Protein AF-A0AAP0C7Z0-F1 (afdb_monomer)

Organism: NCBI:txid3103831

Nearest PDB structures (foldseek):
  3ja6-assembly1_I  TM=2.469E-01  e=8.446E+00  Escherichia coli
  3zx6-assembly1_B  TM=1.243E-01  e=8.446E+00  Archaeoglobus fulgidus DSM 4304

Radius of gyration: 34.69 Å; Cα contacts (8 Å, |Δi|>4): 83; chains: 1; bounding box: 112×49×88 Å

Sequence (275 aa):
MLQEEHDTVIDKLRSVEEKREEAEARARELEKQVASLGEGVSLEAKLLSRKEAAIRQREAALKAAQQTKDGRDVEVSNLRAELEVNTWYLPAHWNAKVKDETLGAMEQLKEAESEAKALRTMTQRMVLTHEEMEEVVLKRCWLSRYWGLAVQYGICADIAGSKHEHWSSFAPLPFEVVISAGQKAKEESWHGGKFTNSHLMADCYISYIRAGGDDDSDRRKLVRDINDLTGEGNIESMLSVEMGLREMASLKVEDAVVLSMAQQRRPNLVRQSVP

InterPro domains:
  IPR040321 Coiled-coil domain-containing protein SCD2-like [PTHR31762] (1-272)
  IPR060443 SCD2, coiled-coil domain [PF27823] (1-80)

Secondary structure (DSSP, 8-state):
-HHHHHHHHHHHHHHHHHHHHHHHHHHHHHHHHHHHHHHHHHHHHHHHHHHHHHHHHHHHHHHHHHHHHHHHHHHHHHHHHHHHHHHTTS-HHHHHHHHHHHHHHHHHHHHHHHHHHHHHHHHHTTBPPHHHHHHHHHHHHHHHHHHHHHHHHTTTTTTHHHHHHHHHHHSPPHHHHHHHHHHHHHHHHHHS-----S--SHHHHHHHHH--S--SSHHHHHHHHHHHHT---BHHHHHHHHHHHHHHHHTTHHHHHHHHHHHHHHHHHHTT---

Structure (mmCIF, N/CA/C/O backbone):
data_AF-A0AAP0C7Z0-F1
#
_entry.id   AF-A0AAP0C7Z0-F1
#
loop_
_atom_site.group_PDB
_atom_site.id
_atom_site.type_symbol
_atom_site.label_atom_id
_atom_site.label_alt_id
_atom_site.label_comp_id
_atom_site.label_asym_id
_atom_site.label_entity_id
_atom_site.label_seq_id
_atom_site.pdbx_PDB_ins_code
_atom_site.Cartn_x
_atom_site.Cartn_y
_atom_site.Cartn_z
_atom_site.occupancy
_atom_site.B_iso_or_equiv
_atom_site.auth_seq_id
_atom_site.auth_comp_id
_atom_site.auth_asym_id
_atom_site.auth_atom_id
_atom_site.pdbx_PDB_model_num
ATOM 1 N N . MET A 1 1 ? -64.399 21.716 26.690 1.00 60.84 1 MET A N 1
ATOM 2 C CA . MET A 1 1 ? -64.319 21.035 25.380 1.00 60.84 1 MET A CA 1
ATOM 3 C C . MET A 1 1 ? -63.745 21.924 24.286 1.00 60.84 1 MET A C 1
ATOM 5 O O . MET A 1 1 ? -62.570 21.769 24.024 1.00 60.84 1 MET A O 1
ATOM 9 N N . LEU A 1 2 ? -64.471 22.884 23.689 1.00 72.75 2 LEU A N 1
ATOM 10 C CA . LEU A 1 2 ? -63.932 23.656 22.542 1.00 72.75 2 LEU A CA 1
ATOM 11 C C . LEU A 1 2 ? -62.656 24.463 22.854 1.00 72.75 2 LEU A C 1
ATOM 13 O O . LEU A 1 2 ? -61.752 24.512 22.028 1.00 72.75 2 LEU A O 1
ATOM 17 N N . GLN A 1 3 ? -62.560 25.055 24.048 1.00 73.75 3 GLN A N 1
ATOM 18 C CA . GLN A 1 3 ? -61.363 25.792 24.476 1.00 73.75 3 GLN A CA 1
ATOM 19 C C . GLN A 1 3 ? -60.155 24.858 24.669 1.00 73.75 3 GLN A C 1
ATOM 21 O O . GLN A 1 3 ? -59.062 25.154 24.212 1.00 73.75 3 GLN A O 1
ATOM 26 N N . GLU A 1 4 ? -60.374 23.692 25.281 1.00 75.38 4 GLU A N 1
ATOM 27 C CA . GLU A 1 4 ? -59.325 22.690 25.521 1.00 75.38 4 GLU A CA 1
ATOM 28 C C . GLU A 1 4 ? -58.834 22.061 24.210 1.00 75.38 4 GLU A C 1
ATOM 30 O O . GLU A 1 4 ? -57.643 21.802 24.051 1.00 75.38 4 GLU A O 1
ATOM 35 N N . GLU A 1 5 ? -59.731 21.839 23.245 1.00 79.31 5 GLU A N 1
ATOM 36 C CA . GLU A 1 5 ? -59.359 21.381 21.903 1.00 79.31 5 GLU A CA 1
ATOM 37 C C . GLU A 1 5 ? -58.576 22.451 21.137 1.00 79.31 5 GLU A C 1
ATOM 39 O O . GLU A 1 5 ? -57.584 22.127 20.485 1.00 79.31 5 GLU A O 1
ATOM 44 N N . HIS A 1 6 ? -58.970 23.722 21.253 1.00 76.62 6 HIS A N 1
ATOM 45 C CA . HIS A 1 6 ? -58.245 24.849 20.669 1.00 76.62 6 HIS A CA 1
ATOM 46 C C . HIS A 1 6 ? -56.824 24.971 21.245 1.00 76.62 6 HIS A C 1
ATOM 48 O O . HIS A 1 6 ? -55.861 25.064 20.483 1.00 76.62 6 HIS A O 1
ATOM 54 N N . ASP A 1 7 ? -56.675 24.869 22.567 1.00 83.06 7 ASP A N 1
ATOM 55 C CA . ASP A 1 7 ? -55.368 24.892 23.234 1.00 83.06 7 ASP A CA 1
ATOM 56 C C . ASP A 1 7 ? -54.512 23.674 22.830 1.00 83.06 7 ASP A C 1
ATOM 58 O O . ASP A 1 7 ? -53.339 23.811 22.482 1.00 83.06 7 ASP A O 1
ATOM 62 N N . THR A 1 8 ? -55.125 22.489 22.723 1.00 86.62 8 THR A N 1
ATOM 63 C CA . THR A 1 8 ? -54.454 21.263 22.251 1.00 86.62 8 THR A CA 1
ATOM 64 C C . THR A 1 8 ? -53.954 21.386 20.806 1.00 86.62 8 THR A C 1
ATOM 66 O O . THR A 1 8 ? -52.899 20.849 20.455 1.00 86.62 8 THR A O 1
ATOM 69 N N . VAL A 1 9 ? -54.709 22.056 19.932 1.00 86.50 9 VAL A N 1
ATOM 70 C CA . VAL A 1 9 ? -54.312 22.291 18.535 1.00 86.50 9 VAL A CA 1
ATOM 71 C C . VAL A 1 9 ? -53.145 23.276 18.458 1.00 86.50 9 VAL A C 1
ATOM 73 O O . VAL A 1 9 ? -52.218 23.039 17.683 1.00 86.50 9 VAL A O 1
ATOM 76 N N . ILE A 1 10 ? -53.139 24.324 19.286 1.00 86.50 10 ILE A N 1
ATOM 77 C CA . ILE A 1 10 ? -52.028 25.284 19.365 1.00 86.50 10 ILE A CA 1
ATOM 78 C C . ILE A 1 10 ? -50.732 24.596 19.807 1.00 86.50 10 ILE A C 1
ATOM 80 O O . ILE A 1 10 ? -49.685 24.809 19.192 1.00 86.50 10 ILE A O 1
ATOM 84 N N . ASP A 1 11 ? -50.790 23.731 20.819 1.00 86.69 11 ASP A N 1
ATOM 85 C CA . ASP A 1 11 ? -49.605 23.014 21.301 1.00 86.69 11 ASP A CA 1
ATOM 86 C C . ASP A 1 11 ? -49.065 22.019 20.261 1.00 86.69 11 ASP A C 1
ATOM 88 O O . ASP A 1 11 ? -47.852 21.915 20.052 1.00 86.69 11 ASP A O 1
ATOM 92 N N . LYS A 1 12 ? -49.955 21.329 19.533 1.00 89.75 12 LYS A N 1
ATOM 93 C CA . LYS A 1 12 ? -49.564 20.455 18.414 1.00 89.75 12 LYS A CA 1
ATOM 94 C C . LYS A 1 12 ? -48.924 21.236 17.270 1.00 89.75 12 LYS A C 1
ATOM 96 O O . LYS A 1 12 ? -47.925 20.771 16.727 1.00 89.75 12 LYS A O 1
ATOM 101 N N . LEU A 1 13 ? -49.466 22.403 16.920 1.00 84.00 13 LEU A N 1
ATOM 102 C CA . LEU A 1 13 ? -48.883 23.279 15.901 1.00 84.00 13 LEU A CA 1
ATOM 103 C C . LEU A 1 13 ? -47.478 23.723 16.302 1.00 84.00 13 LEU A C 1
ATOM 105 O O . LEU A 1 13 ? -46.562 23.602 15.497 1.00 84.00 13 LEU A O 1
ATOM 109 N N . ARG A 1 14 ? -47.281 24.125 17.563 1.00 89.31 14 ARG A N 1
ATOM 110 C CA . ARG A 1 14 ? -45.961 24.512 18.076 1.00 89.31 14 ARG A CA 1
ATOM 111 C C . ARG A 1 14 ? -44.952 23.365 18.001 1.00 89.31 14 ARG A C 1
ATOM 113 O O . ARG A 1 14 ? -43.841 23.568 17.529 1.00 89.31 14 ARG A O 1
ATOM 120 N N . SER A 1 15 ? -45.353 22.152 18.391 1.00 83.88 15 SER A N 1
ATOM 121 C CA . SER A 1 15 ? -44.486 20.967 18.299 1.00 83.88 15 SER A CA 1
ATOM 122 C C . SER A 1 15 ? -44.135 20.594 16.853 1.00 83.88 15 SER A C 1
ATOM 124 O O . SER A 1 15 ? -43.050 20.078 16.589 1.00 83.88 15 SER A O 1
ATOM 126 N N . VAL A 1 16 ? -45.047 20.817 15.903 1.00 89.94 16 VAL A N 1
ATOM 127 C CA . VAL A 1 16 ? -44.786 20.575 14.476 1.00 89.94 16 VAL A CA 1
ATOM 128 C C . VAL A 1 16 ? -43.885 21.661 13.884 1.00 89.94 16 VAL A C 1
ATOM 130 O O . VAL A 1 16 ? -43.005 21.326 13.095 1.00 89.94 16 VAL A O 1
ATOM 133 N N . GLU A 1 17 ? -44.055 22.924 14.282 1.00 84.31 17 GLU A N 1
ATOM 134 C CA . GLU A 1 17 ? -43.181 24.038 13.887 1.00 84.31 17 GLU A CA 1
ATOM 135 C C . GLU A 1 17 ? -41.741 23.803 14.375 1.00 84.31 17 GLU A C 1
ATOM 137 O O . GLU A 1 17 ? -40.809 23.874 13.582 1.00 84.31 17 GLU A O 1
ATOM 142 N N . GLU A 1 18 ? -41.561 23.393 15.634 1.00 90.00 18 GLU A N 1
ATOM 143 C CA . GLU A 1 18 ? -40.245 23.068 16.206 1.00 90.00 18 GLU A CA 1
ATOM 144 C C . GLU A 1 18 ? -39.566 21.912 15.451 1.00 90.00 18 GLU A C 1
ATOM 146 O O . GLU A 1 18 ? -38.413 22.014 15.034 1.00 90.00 18 GLU A O 1
ATOM 151 N N . LYS A 1 19 ? -40.307 20.836 15.149 1.00 88.38 19 LYS A N 1
ATOM 152 C CA . LYS A 1 19 ? -39.791 19.719 14.334 1.00 88.38 19 LYS A CA 1
ATOM 153 C C . LYS A 1 19 ? -39.444 20.134 12.905 1.00 88.38 19 LYS A C 1
ATOM 155 O O . LYS A 1 19 ? -38.526 19.567 12.310 1.00 88.38 19 LYS A O 1
ATOM 160 N N . ARG A 1 20 ? -40.184 21.086 12.330 1.00 88.69 20 ARG A N 1
ATOM 161 C CA . ARG A 1 20 ? -39.900 21.644 11.004 1.00 88.69 20 ARG A CA 1
ATOM 162 C C . ARG A 1 20 ? -38.619 22.473 11.035 1.00 88.69 20 ARG A C 1
ATOM 164 O O . ARG A 1 20 ? -37.789 22.287 10.150 1.00 88.69 20 ARG A O 1
ATOM 17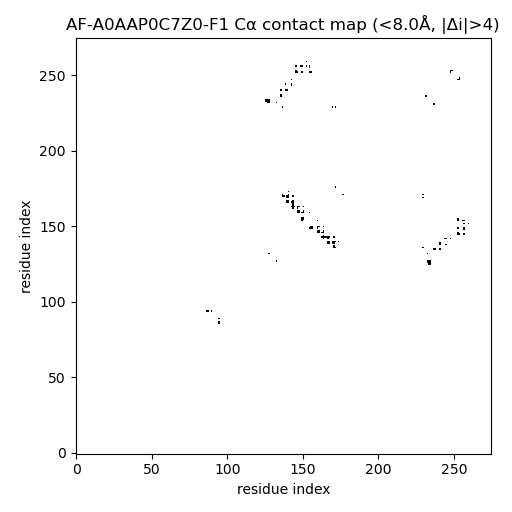1 N N . GLU A 1 21 ? -38.439 23.327 12.038 1.00 90.94 21 GLU A N 1
ATOM 172 C CA . GLU A 1 21 ? -37.210 24.108 12.217 1.00 90.94 21 GLU A CA 1
ATOM 173 C C . GLU A 1 21 ? -35.992 23.200 12.430 1.00 90.94 21 GLU A C 1
ATOM 175 O O . GLU A 1 21 ? -34.954 23.404 11.799 1.00 90.94 21 GLU A O 1
ATOM 180 N N . GLU A 1 22 ? -36.121 22.136 13.229 1.00 90.19 22 GLU A N 1
ATOM 181 C CA . GLU A 1 22 ? -35.063 21.133 13.400 1.00 90.19 22 GLU A CA 1
ATOM 182 C C . GLU A 1 22 ? -34.720 20.413 12.088 1.00 90.19 22 GLU A C 1
ATOM 184 O O . GLU A 1 22 ? -33.544 20.201 11.776 1.00 90.19 22 GLU A O 1
ATOM 189 N N . ALA A 1 23 ? -35.731 20.026 11.304 1.00 83.94 23 ALA A N 1
ATOM 190 C CA . ALA A 1 23 ? -35.528 19.387 10.007 1.00 83.94 23 ALA A CA 1
ATOM 191 C C . ALA A 1 23 ? -34.875 20.343 8.996 1.00 83.94 23 ALA A C 1
ATOM 193 O O . ALA A 1 23 ? -33.982 19.933 8.253 1.00 83.94 23 ALA A O 1
ATOM 194 N N . GLU A 1 24 ? -35.265 21.618 8.999 1.00 89.38 24 GLU A N 1
ATOM 195 C CA . GLU A 1 24 ? -34.676 22.648 8.145 1.00 89.38 24 GLU A CA 1
ATOM 196 C C . GLU A 1 24 ? -33.222 22.943 8.544 1.00 89.38 24 GLU A C 1
ATOM 198 O O . GLU A 1 24 ? -32.353 23.043 7.677 1.00 89.38 24 GLU A O 1
ATOM 203 N N . ALA A 1 25 ? -32.912 22.989 9.842 1.00 91.50 25 ALA A N 1
ATOM 204 C CA . ALA A 1 25 ? -31.541 23.132 10.328 1.00 91.50 25 ALA A CA 1
ATOM 205 C C . ALA A 1 25 ? -30.655 21.949 9.900 1.00 91.50 25 ALA A C 1
ATOM 207 O O . ALA A 1 25 ? -29.527 22.151 9.445 1.00 91.50 25 ALA A O 1
ATOM 208 N N . ARG A 1 26 ? -31.178 20.716 9.973 1.00 89.62 26 ARG A N 1
ATOM 209 C CA . ARG A 1 26 ? -30.480 19.516 9.481 1.00 89.62 26 ARG A CA 1
ATOM 210 C C . ARG A 1 26 ? -30.271 19.546 7.967 1.00 89.62 26 ARG A C 1
ATOM 212 O 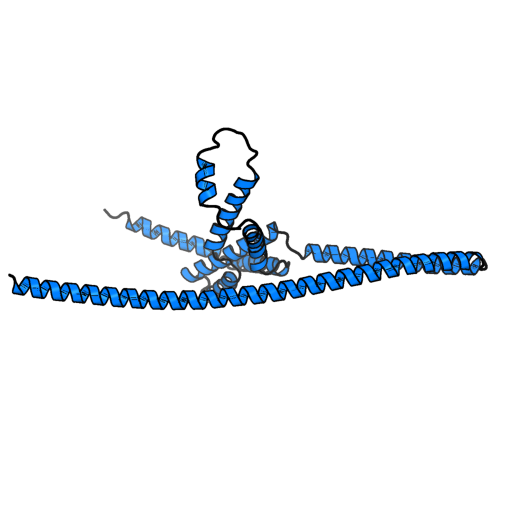O . ARG A 1 26 ? -29.196 19.173 7.507 1.00 89.62 26 ARG A O 1
ATOM 219 N N . ALA A 1 27 ? -31.259 20.010 7.201 1.00 86.19 27 ALA A N 1
ATOM 220 C CA . ALA A 1 27 ? -31.137 20.155 5.751 1.00 86.19 27 ALA A CA 1
ATOM 221 C C . ALA A 1 27 ? -30.044 21.168 5.377 1.00 86.19 27 ALA A C 1
ATOM 223 O O . ALA A 1 27 ? -29.177 20.855 4.564 1.00 86.19 27 ALA A O 1
ATOM 224 N N . ARG A 1 28 ? -30.013 22.330 6.044 1.00 89.94 28 ARG A N 1
ATOM 225 C CA . ARG A 1 28 ? -28.968 23.346 5.831 1.00 89.94 28 ARG A CA 1
ATOM 226 C C . ARG A 1 28 ? -27.568 22.837 6.170 1.00 89.94 28 ARG A C 1
ATOM 228 O O . ARG A 1 28 ? -26.601 23.247 5.536 1.00 89.94 28 ARG A O 1
ATOM 235 N N . GLU A 1 29 ? -27.431 21.964 7.165 1.00 91.38 29 GLU A N 1
ATOM 236 C CA . GLU A 1 29 ? -26.134 21.372 7.501 1.00 91.38 29 GLU A CA 1
ATOM 237 C C . GLU A 1 29 ? -25.679 20.344 6.453 1.00 91.38 29 GLU A C 1
ATOM 239 O O . GLU A 1 29 ? -24.520 20.355 6.041 1.00 91.38 29 GLU A O 1
ATOM 244 N N . LEU A 1 30 ? -26.596 19.512 5.947 1.00 85.50 30 LEU A N 1
ATOM 245 C CA . LEU A 1 30 ? -26.300 18.586 4.850 1.00 85.50 30 LEU A CA 1
ATOM 246 C C . LEU A 1 30 ? -25.925 19.323 3.558 1.00 85.50 30 LEU A C 1
ATOM 248 O O . LEU A 1 30 ? -24.992 18.907 2.879 1.00 85.50 30 LEU A O 1
ATOM 252 N N . GLU A 1 31 ? -26.580 20.441 3.239 1.00 86.94 31 GLU A N 1
ATOM 253 C CA . GLU A 1 31 ? -26.214 21.276 2.085 1.00 86.94 31 GLU A CA 1
ATOM 254 C C . GLU A 1 31 ? -24.774 21.798 2.179 1.00 86.94 31 GLU A C 1
ATOM 256 O O . GLU A 1 31 ? -24.043 21.769 1.188 1.00 86.94 31 GLU A O 1
ATOM 261 N N . LYS A 1 32 ? -24.322 22.209 3.373 1.00 93.19 32 LYS A N 1
ATOM 262 C CA . LYS A 1 32 ? -22.924 22.620 3.587 1.00 93.19 32 LYS A CA 1
ATOM 263 C C . LYS A 1 32 ? -21.946 21.463 3.392 1.00 93.19 32 LYS A C 1
ATOM 265 O O . LYS A 1 32 ? -20.887 21.668 2.805 1.00 93.19 32 LYS A O 1
ATOM 270 N N . GLN A 1 33 ? -22.292 20.262 3.859 1.00 91.00 33 GLN A N 1
ATOM 271 C CA . GLN A 1 33 ? -21.462 19.067 3.663 1.00 91.00 33 GLN A CA 1
ATOM 272 C C . GLN A 1 33 ? -21.401 18.653 2.187 1.00 91.00 33 GLN A C 1
ATOM 274 O O . GLN A 1 33 ? -20.339 18.297 1.688 1.00 91.00 33 GLN A O 1
ATOM 279 N N . VAL A 1 34 ? -22.511 18.751 1.452 1.00 85.38 34 VAL A N 1
ATOM 280 C CA . VAL A 1 34 ? -22.532 18.485 0.005 1.00 85.38 34 VAL A CA 1
ATOM 281 C C . VAL A 1 34 ? -21.691 19.516 -0.752 1.00 85.38 34 VAL A C 1
ATOM 283 O O . VAL A 1 34 ? -20.937 19.144 -1.651 1.00 85.38 34 VAL A O 1
ATOM 286 N N . ALA A 1 35 ? -21.760 20.795 -0.369 1.00 87.06 35 ALA A N 1
ATOM 287 C CA . ALA A 1 35 ? -20.931 21.842 -0.960 1.00 87.06 35 ALA A CA 1
ATOM 288 C C . ALA A 1 35 ? -19.428 21.605 -0.716 1.00 87.06 35 ALA A C 1
ATOM 290 O O . ALA A 1 35 ? -18.641 21.691 -1.659 1.00 87.06 35 ALA A O 1
ATOM 291 N N . SER A 1 36 ? -19.027 21.241 0.510 1.00 84.38 36 SER A N 1
ATOM 292 C CA . SER A 1 36 ? -17.617 20.968 0.829 1.00 84.38 36 SER A CA 1
ATOM 293 C C . SER A 1 36 ? -17.080 19.716 0.124 1.00 84.38 36 SER A C 1
ATOM 295 O O . SER A 1 36 ? -15.949 19.721 -0.366 1.00 84.38 36 SER A O 1
ATOM 297 N N . LEU A 1 37 ? -17.897 18.666 -0.010 1.00 79.38 37 LEU A N 1
ATOM 298 C CA . LEU A 1 37 ? -17.548 17.477 -0.794 1.00 79.38 37 LEU A CA 1
ATOM 299 C C . LEU A 1 37 ? -17.399 17.804 -2.290 1.00 79.38 37 LEU A C 1
ATOM 301 O O . LEU A 1 37 ? -16.464 17.326 -2.932 1.00 79.38 37 LEU A O 1
ATOM 305 N N . GLY A 1 38 ? -18.264 18.663 -2.841 1.00 80.19 38 GLY A N 1
ATOM 306 C CA . GLY A 1 38 ? -18.180 19.113 -4.234 1.00 80.19 38 GLY A CA 1
ATOM 307 C C . GLY A 1 38 ? -16.888 19.876 -4.557 1.00 80.19 38 GLY A C 1
ATOM 308 O O . GLY A 1 38 ? -16.314 19.701 -5.637 1.00 80.19 38 GLY A O 1
ATOM 309 N N . GLU A 1 39 ? -16.379 20.676 -3.616 1.00 81.62 39 GLU A N 1
ATOM 310 C CA . GLU A 1 39 ? -15.072 21.332 -3.751 1.00 81.62 39 GLU A CA 1
ATOM 311 C C . GLU A 1 39 ? -13.914 20.322 -3.764 1.00 81.62 39 GLU A C 1
ATOM 313 O O . GLU A 1 39 ? -13.009 20.446 -4.595 1.00 81.62 39 GLU A O 1
ATOM 318 N N . GLY A 1 40 ? -13.968 19.290 -2.913 1.00 77.56 40 GLY A N 1
ATOM 319 C CA . GLY A 1 40 ? -12.979 18.205 -2.883 1.00 77.56 40 GLY A CA 1
ATOM 320 C C . GLY A 1 40 ? -12.875 17.460 -4.217 1.00 77.56 40 GLY A C 1
ATOM 321 O O . GLY A 1 40 ? -11.783 17.337 -4.775 1.00 77.56 40 GLY A O 1
ATOM 322 N N . VAL A 1 41 ? -14.020 17.072 -4.791 1.00 74.06 41 VAL A N 1
ATOM 323 C CA . VAL A 1 41 ? -14.093 16.391 -6.100 1.00 74.06 41 VAL A CA 1
ATOM 324 C C . VAL A 1 41 ? -13.547 17.279 -7.232 1.00 74.06 41 VAL A C 1
ATOM 326 O O . VAL A 1 41 ? -12.837 16.814 -8.126 1.00 74.06 41 VAL A O 1
ATOM 329 N N . SER A 1 42 ? -13.811 18.590 -7.187 1.00 84.12 42 SER A N 1
ATOM 330 C CA . SER A 1 42 ? -13.297 19.557 -8.172 1.00 84.12 42 SER A CA 1
ATOM 331 C C . SER A 1 42 ? -11.774 19.737 -8.103 1.00 84.12 42 SER A C 1
ATOM 333 O O . SER A 1 42 ? -11.103 19.880 -9.134 1.00 84.12 42 SER A O 1
ATOM 335 N N . LEU A 1 43 ? -11.196 19.721 -6.898 1.00 80.88 43 LEU A N 1
ATOM 336 C CA . LEU A 1 43 ? -9.745 19.779 -6.712 1.00 80.88 43 LEU A CA 1
ATOM 337 C C . LEU A 1 43 ? -9.059 18.508 -7.225 1.00 80.88 43 LEU A C 1
ATOM 339 O O . LEU A 1 43 ? -8.029 18.603 -7.899 1.00 80.88 43 LEU A O 1
ATOM 343 N N . GLU A 1 44 ? -9.651 17.341 -6.980 1.00 84.12 44 GLU A N 1
ATOM 344 C CA . GLU A 1 44 ? -9.138 16.056 -7.456 1.00 84.12 44 GLU A CA 1
ATOM 345 C C . GLU A 1 44 ? -9.126 15.970 -8.990 1.00 84.12 44 GLU A C 1
ATOM 347 O O . GLU A 1 44 ? -8.098 15.633 -9.586 1.00 84.12 44 GLU A O 1
ATOM 352 N N . ALA A 1 45 ? -10.198 16.417 -9.655 1.00 85.69 45 ALA A N 1
ATOM 353 C CA . ALA A 1 45 ? -10.260 16.493 -11.117 1.00 85.69 45 ALA A CA 1
ATOM 354 C C . ALA A 1 45 ? -9.158 17.394 -11.716 1.00 85.69 45 ALA A C 1
ATOM 356 O O . ALA A 1 45 ? -8.536 17.056 -12.729 1.00 85.69 45 ALA A O 1
ATOM 357 N N . LYS A 1 46 ? -8.851 18.530 -11.072 1.00 87.94 46 LYS A N 1
ATOM 358 C CA . LYS A 1 46 ? -7.759 19.425 -11.500 1.00 87.94 46 LYS A CA 1
ATOM 359 C C . LYS A 1 46 ? -6.382 18.794 -11.308 1.00 87.94 46 LYS A C 1
ATOM 361 O O . LYS A 1 46 ? -5.506 18.980 -12.156 1.00 87.94 46 LYS A O 1
ATOM 366 N N . LEU A 1 47 ? -6.170 18.065 -10.212 1.00 89.69 47 LEU A N 1
ATOM 367 C CA . LEU A 1 47 ? -4.920 17.342 -9.969 1.00 89.69 47 LEU A CA 1
ATOM 368 C C . LEU A 1 47 ? -4.718 16.223 -10.994 1.00 89.69 47 LEU A C 1
ATOM 370 O O . LEU A 1 47 ? -3.623 16.108 -11.547 1.00 89.69 47 LEU A O 1
ATOM 374 N N . LEU A 1 48 ? -5.766 15.459 -11.303 1.00 86.75 48 LEU A N 1
ATOM 375 C CA . LEU A 1 48 ? -5.739 14.422 -12.336 1.00 86.75 48 LEU A CA 1
ATOM 376 C C . LEU A 1 48 ? -5.437 15.007 -13.720 1.00 86.75 48 LEU A C 1
ATOM 378 O O . LEU A 1 48 ? -4.528 14.527 -14.393 1.00 86.75 48 LEU A O 1
ATOM 382 N N . SER A 1 49 ? -6.092 16.105 -14.103 1.00 90.88 49 SER A N 1
ATOM 383 C CA . SER A 1 49 ? -5.824 16.784 -15.379 1.00 90.88 49 SER A CA 1
ATOM 384 C C . SER A 1 49 ? -4.368 17.265 -15.495 1.00 90.88 49 SER A C 1
ATOM 386 O O . SER A 1 49 ? -3.725 17.091 -16.534 1.00 90.88 49 SER A O 1
ATOM 388 N N . ARG A 1 50 ? -3.791 17.802 -14.408 1.00 90.00 50 ARG A N 1
ATOM 389 C CA . ARG A 1 50 ? -2.366 18.178 -14.364 1.00 90.00 50 ARG A CA 1
ATOM 390 C C . ARG A 1 50 ? -1.441 16.967 -14.487 1.00 90.00 50 ARG A C 1
ATOM 392 O O . ARG A 1 50 ? -0.449 17.042 -15.212 1.00 90.00 50 ARG A O 1
ATOM 399 N N . LYS A 1 51 ? -1.754 15.862 -13.803 1.00 90.25 51 LYS A N 1
ATOM 400 C CA . LYS A 1 51 ? -0.985 14.611 -13.894 1.00 90.25 51 LYS A CA 1
ATOM 401 C C . LYS A 1 51 ? -1.030 14.036 -15.313 1.00 90.25 51 LYS A C 1
ATOM 403 O O . LYS A 1 51 ? 0.021 13.716 -15.859 1.00 90.25 51 LYS A O 1
ATOM 408 N N . GLU A 1 52 ? -2.201 13.990 -15.946 1.00 88.75 52 GLU A N 1
ATOM 409 C CA . GLU A 1 52 ? -2.347 13.538 -17.336 1.00 88.75 52 GLU A CA 1
ATOM 410 C C . GLU A 1 52 ? -1.571 14.412 -18.325 1.00 88.75 52 GLU A C 1
ATOM 412 O O . GLU A 1 52 ? -0.921 13.892 -19.232 1.00 88.75 52 GLU A O 1
ATOM 417 N N . ALA A 1 53 ? -1.594 15.737 -18.156 1.00 88.62 53 ALA A N 1
ATOM 418 C CA . ALA A 1 53 ? -0.831 16.646 -19.009 1.00 88.62 53 ALA A CA 1
ATOM 419 C C . ALA A 1 53 ? 0.685 16.409 -18.887 1.00 88.62 53 ALA A C 1
ATOM 421 O O . ALA A 1 53 ? 1.385 16.352 -19.899 1.00 88.62 53 ALA A O 1
ATOM 422 N N . ALA A 1 54 ? 1.185 16.199 -17.665 1.00 89.38 54 ALA A N 1
ATOM 423 C CA . ALA A 1 54 ? 2.590 15.874 -17.428 1.00 89.38 54 ALA A CA 1
ATOM 424 C C . ALA A 1 54 ? 2.985 14.521 -18.045 1.00 89.38 54 ALA A C 1
ATOM 426 O O . ALA A 1 54 ? 4.079 14.390 -18.599 1.00 89.38 54 ALA A O 1
ATOM 427 N N . ILE A 1 55 ? 2.094 13.525 -17.995 1.00 87.31 55 ILE A N 1
ATOM 428 C CA . ILE A 1 55 ? 2.311 12.220 -18.633 1.00 87.31 55 ILE A CA 1
ATOM 429 C C . ILE A 1 55 ? 2.361 12.373 -20.155 1.00 87.31 55 ILE A C 1
ATOM 431 O O . ILE A 1 55 ? 3.346 11.957 -20.763 1.00 87.31 55 ILE A O 1
ATOM 435 N N . ARG A 1 56 ? 1.387 13.056 -20.774 1.00 91.88 56 ARG A N 1
ATOM 436 C CA . ARG A 1 56 ? 1.405 13.306 -22.227 1.00 91.88 56 ARG A CA 1
ATOM 437 C C . ARG A 1 56 ? 2.659 14.057 -22.674 1.00 91.88 56 ARG A C 1
ATOM 439 O O . ARG A 1 56 ? 3.218 13.753 -23.725 1.00 91.88 56 ARG A O 1
ATOM 446 N N . GLN A 1 57 ? 3.135 15.012 -21.875 1.00 91.00 57 GLN A N 1
ATOM 447 C CA . GLN A 1 57 ? 4.382 15.722 -22.158 1.00 91.00 57 GLN A CA 1
ATOM 448 C C . GLN A 1 57 ? 5.598 14.780 -22.122 1.00 91.00 57 GLN A C 1
ATOM 450 O O . GLN A 1 57 ? 6.453 14.852 -23.006 1.00 91.00 57 GLN A O 1
ATOM 455 N N . ARG A 1 58 ? 5.669 13.871 -21.139 1.00 85.69 58 ARG A N 1
ATOM 456 C CA . ARG A 1 58 ? 6.729 12.849 -21.056 1.00 85.69 58 ARG A CA 1
ATOM 457 C C . ARG A 1 58 ? 6.673 11.869 -22.228 1.00 85.69 58 ARG A C 1
ATOM 459 O O . ARG A 1 58 ? 7.714 11.562 -22.799 1.00 85.69 58 ARG A O 1
ATOM 466 N N . GLU A 1 59 ? 5.484 11.427 -22.629 1.00 87.06 59 GLU A N 1
ATOM 467 C CA . GLU A 1 59 ? 5.301 10.557 -23.798 1.00 87.06 59 GLU A CA 1
ATOM 468 C C . GLU A 1 59 ? 5.751 11.232 -25.100 1.00 87.06 59 GLU A C 1
ATOM 470 O O . GLU A 1 59 ? 6.421 10.608 -25.925 1.00 87.06 59 GLU A O 1
ATOM 475 N N . ALA A 1 60 ? 5.430 12.516 -25.280 1.00 90.00 60 ALA A N 1
ATOM 476 C CA . ALA A 1 60 ? 5.868 13.284 -26.442 1.00 90.00 60 ALA A CA 1
ATOM 477 C C . ALA A 1 60 ? 7.397 13.446 -26.474 1.00 90.00 60 ALA A C 1
ATOM 479 O O . ALA A 1 60 ? 8.017 13.245 -27.520 1.00 90.00 60 ALA A O 1
ATOM 480 N N . ALA A 1 61 ? 8.014 13.740 -25.325 1.00 89.44 61 ALA A N 1
ATOM 481 C CA . ALA A 1 61 ? 9.466 13.834 -25.199 1.00 89.44 61 ALA A CA 1
ATOM 482 C C . ALA A 1 61 ? 10.159 12.493 -25.495 1.00 89.44 61 ALA A C 1
ATOM 484 O O . ALA A 1 61 ? 11.166 12.467 -26.201 1.00 89.44 61 ALA A O 1
ATOM 485 N N . LEU A 1 62 ? 9.596 11.375 -25.022 1.00 84.44 62 LEU A N 1
ATOM 486 C CA . LEU A 1 62 ? 10.111 10.036 -25.316 1.00 84.44 62 LEU A CA 1
ATOM 487 C C . LEU A 1 62 ? 10.000 9.691 -26.802 1.00 84.44 62 LEU A C 1
ATOM 489 O O . LEU A 1 62 ? 10.965 9.198 -27.378 1.00 84.44 62 LEU A O 1
ATOM 493 N N . LYS A 1 63 ? 8.874 10.002 -27.455 1.00 90.19 63 LYS A N 1
ATOM 494 C CA . LYS A 1 63 ? 8.726 9.800 -28.907 1.00 90.19 63 LYS A CA 1
ATOM 495 C C . LYS A 1 63 ? 9.718 10.638 -29.716 1.00 90.19 63 LYS A C 1
ATOM 497 O O . LYS A 1 63 ? 10.288 10.128 -30.676 1.00 90.19 63 LYS A O 1
ATOM 502 N N . ALA A 1 64 ? 9.975 11.884 -29.318 1.00 88.12 64 ALA A N 1
ATOM 503 C CA . ALA A 1 64 ? 10.995 12.717 -29.958 1.00 88.12 64 ALA A CA 1
ATOM 504 C C . ALA A 1 64 ? 12.414 12.150 -29.744 1.00 88.12 64 ALA A C 1
ATOM 506 O O . ALA A 1 64 ? 13.206 12.062 -30.684 1.00 88.12 64 ALA A O 1
ATOM 507 N N . ALA A 1 65 ? 12.726 11.686 -28.530 1.00 83.50 65 ALA A N 1
ATOM 508 C CA . ALA A 1 65 ? 13.994 11.021 -28.231 1.00 83.50 65 ALA A CA 1
ATOM 509 C C . ALA A 1 65 ? 14.171 9.717 -29.034 1.00 83.50 65 ALA A C 1
ATOM 511 O O . ALA A 1 65 ? 15.269 9.429 -29.504 1.00 83.50 65 ALA A O 1
ATOM 512 N N . GLN A 1 66 ? 13.092 8.964 -29.253 1.00 83.00 66 GLN A N 1
ATOM 513 C CA . GLN A 1 66 ? 13.096 7.771 -30.097 1.00 83.00 66 GLN A CA 1
ATOM 514 C C . GLN A 1 66 ? 13.406 8.124 -31.557 1.00 83.00 66 GLN A C 1
ATOM 516 O O . GLN A 1 66 ? 14.344 7.577 -32.121 1.00 83.00 66 GLN A O 1
ATOM 521 N N . GLN A 1 67 ? 12.713 9.110 -32.138 1.00 78.81 67 GLN A N 1
ATOM 522 C CA . GLN A 1 67 ? 12.958 9.535 -33.523 1.00 78.81 67 GLN A CA 1
ATOM 523 C C . GLN A 1 67 ? 14.391 10.047 -33.741 1.00 78.81 67 GLN A C 1
ATOM 525 O O . GLN A 1 67 ? 15.005 9.764 -34.767 1.00 78.81 67 GLN A O 1
ATOM 530 N N . THR A 1 68 ? 14.962 10.763 -32.766 1.00 80.19 68 THR A N 1
ATOM 531 C CA . THR A 1 68 ? 16.374 11.194 -32.829 1.00 80.19 68 THR A CA 1
ATOM 532 C C . THR A 1 68 ? 17.366 10.049 -32.632 1.00 80.19 68 THR A C 1
ATOM 534 O O . THR A 1 68 ? 18.501 10.137 -33.096 1.00 80.19 68 THR A O 1
ATOM 537 N N . LYS A 1 69 ? 16.987 8.974 -31.933 1.00 80.00 69 LYS A N 1
ATOM 538 C CA . LYS A 1 69 ? 17.796 7.756 -31.849 1.00 80.00 69 LYS A CA 1
ATOM 539 C C . LYS A 1 69 ? 17.756 6.996 -33.174 1.00 80.00 69 LYS A C 1
ATOM 541 O O . LYS A 1 69 ? 18.818 6.687 -33.693 1.00 80.00 69 LYS A O 1
ATOM 546 N N . ASP A 1 70 ? 16.572 6.800 -33.744 1.00 76.44 70 ASP A N 1
ATOM 547 C CA . ASP A 1 70 ? 16.399 6.105 -35.023 1.00 76.44 70 ASP A CA 1
ATOM 548 C C . ASP A 1 70 ? 17.134 6.847 -36.155 1.00 76.44 70 ASP A C 1
ATOM 550 O O . ASP A 1 70 ? 17.837 6.233 -36.953 1.00 76.44 70 ASP A O 1
ATOM 554 N N . GLY A 1 71 ? 17.065 8.185 -36.175 1.00 77.88 71 GLY A N 1
ATOM 555 C CA . GLY A 1 71 ? 17.842 9.011 -37.106 1.00 77.88 71 GLY A CA 1
ATOM 556 C C . GLY A 1 71 ? 19.359 8.869 -36.927 1.00 77.88 71 GLY A C 1
ATOM 557 O O . GLY A 1 71 ? 20.081 8.743 -37.914 1.00 77.88 71 GLY A O 1
ATOM 558 N N . ARG A 1 72 ? 19.843 8.817 -35.677 1.00 75.00 72 ARG A N 1
ATOM 559 C CA . ARG A 1 72 ? 21.263 8.566 -35.378 1.00 75.00 72 ARG A CA 1
ATOM 560 C C . ARG A 1 72 ? 21.698 7.156 -35.768 1.00 75.00 72 ARG A C 1
ATOM 562 O O . ARG A 1 72 ? 22.803 7.006 -36.265 1.00 75.00 72 ARG A O 1
ATOM 569 N N . ASP A 1 73 ? 20.858 6.141 -35.594 1.00 73.75 73 ASP A N 1
ATOM 570 C CA . ASP A 1 73 ? 21.174 4.764 -35.996 1.00 73.75 73 ASP A CA 1
ATOM 571 C C . ASP A 1 73 ? 21.295 4.637 -37.527 1.00 73.75 73 ASP A C 1
ATOM 573 O O . ASP A 1 73 ? 22.170 3.922 -38.027 1.00 73.75 73 ASP A O 1
ATOM 577 N N . VAL A 1 74 ? 20.487 5.389 -38.285 1.00 76.50 74 VAL A N 1
ATOM 578 C CA . VAL A 1 74 ? 20.614 5.499 -39.750 1.00 76.50 74 VAL A CA 1
ATOM 579 C C . VAL A 1 74 ? 21.914 6.209 -40.144 1.00 76.50 74 VAL A C 1
ATOM 581 O O . VAL A 1 74 ? 22.644 5.715 -41.001 1.00 76.50 74 VAL A O 1
ATOM 584 N N . GLU A 1 75 ? 22.254 7.325 -39.499 1.00 75.06 75 GLU A N 1
ATOM 585 C CA . GLU A 1 75 ? 23.505 8.054 -39.751 1.00 75.06 75 GLU A CA 1
ATOM 586 C C . GLU A 1 75 ? 24.741 7.217 -39.385 1.00 75.06 75 GLU A C 1
ATOM 588 O O . GLU A 1 75 ? 25.694 7.143 -40.155 1.00 75.06 75 GLU A O 1
ATOM 593 N N . VAL A 1 76 ? 24.695 6.487 -38.268 1.00 77.81 76 VAL A N 1
ATOM 594 C CA . VAL A 1 76 ? 25.729 5.527 -37.852 1.00 77.81 76 VAL A CA 1
ATOM 595 C C . VAL A 1 76 ? 25.863 4.381 -38.857 1.00 77.81 76 VAL A C 1
ATOM 597 O O . VAL A 1 76 ? 26.976 3.919 -39.107 1.00 77.81 76 VAL A O 1
ATOM 600 N N . SER A 1 77 ? 24.760 3.923 -39.453 1.00 74.62 77 SER A N 1
ATOM 601 C CA . SER A 1 77 ? 24.789 2.896 -40.503 1.00 74.62 77 SER A CA 1
ATOM 602 C C . SER A 1 77 ? 25.425 3.424 -41.793 1.00 74.62 77 SER A C 1
ATOM 604 O O . SER A 1 77 ? 26.255 2.737 -42.388 1.00 74.62 77 SER A O 1
ATOM 606 N N . ASN A 1 78 ? 25.116 4.664 -42.180 1.00 78.00 78 ASN A N 1
ATOM 607 C CA . ASN A 1 78 ? 25.731 5.322 -43.336 1.00 78.00 78 ASN A CA 1
ATOM 608 C C . ASN A 1 78 ? 27.230 5.570 -43.118 1.00 78.00 78 ASN A C 1
ATOM 610 O O . ASN A 1 78 ? 28.038 5.221 -43.975 1.00 78.00 78 ASN A O 1
ATOM 614 N N . LEU A 1 79 ? 27.621 6.082 -41.947 1.00 76.81 79 LEU A N 1
ATOM 615 C CA . LEU A 1 79 ? 29.026 6.293 -41.591 1.00 76.81 79 LEU A CA 1
ATOM 616 C C . LEU A 1 79 ? 29.809 4.975 -41.529 1.00 76.81 79 LEU A C 1
ATOM 618 O O . LEU A 1 79 ? 30.974 4.946 -41.916 1.00 76.81 79 LEU A O 1
ATOM 622 N N . ARG A 1 80 ? 29.191 3.866 -41.090 1.00 75.06 80 ARG A N 1
ATOM 623 C CA . ARG A 1 80 ? 29.811 2.531 -41.172 1.00 75.06 80 ARG A CA 1
ATOM 624 C C . ARG A 1 80 ? 30.049 2.105 -42.613 1.00 75.06 80 ARG A C 1
ATOM 626 O O . ARG A 1 80 ? 31.149 1.656 -42.902 1.00 75.06 80 ARG A O 1
ATOM 633 N N . ALA A 1 81 ? 29.069 2.274 -43.501 1.00 75.94 81 ALA A N 1
ATOM 634 C CA . ALA A 1 81 ? 29.230 1.941 -44.915 1.00 75.94 81 ALA A CA 1
ATOM 635 C C . ALA A 1 81 ? 30.324 2.800 -45.580 1.00 75.94 81 ALA A C 1
ATOM 637 O O . ALA A 1 81 ? 31.157 2.280 -46.319 1.00 75.94 81 ALA A O 1
ATOM 638 N N . GLU A 1 82 ? 30.386 4.098 -45.270 1.00 70.06 82 GLU A N 1
ATOM 639 C CA . GLU A 1 82 ? 31.448 4.991 -45.753 1.00 70.06 82 GLU A CA 1
ATOM 640 C C . GLU A 1 82 ? 32.831 4.627 -45.191 1.00 70.06 82 GLU A C 1
ATOM 642 O O . GLU A 1 82 ? 33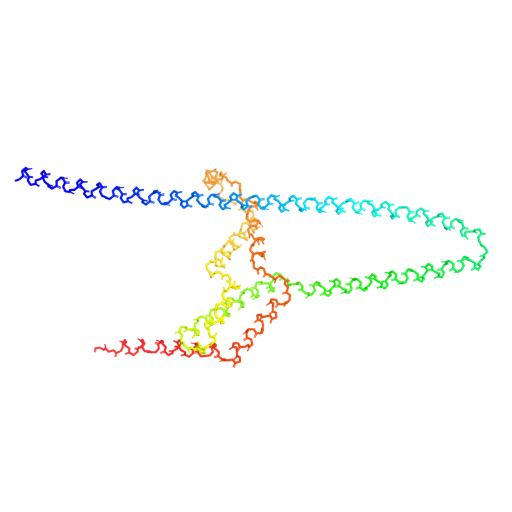.822 4.630 -45.926 1.00 70.06 82 GLU A O 1
ATOM 647 N N . LEU A 1 83 ? 32.919 4.269 -43.906 1.00 67.38 83 LEU A N 1
ATOM 648 C CA . LEU A 1 83 ? 34.154 3.776 -43.290 1.00 67.38 83 LEU A CA 1
ATOM 649 C C . LEU A 1 83 ? 34.596 2.440 -43.892 1.00 67.38 83 LEU A C 1
ATOM 651 O O . LEU A 1 83 ? 35.793 2.251 -44.099 1.00 67.38 83 LEU A O 1
ATOM 655 N N . GLU A 1 84 ? 33.665 1.537 -44.202 1.00 65.94 84 GLU A N 1
ATOM 656 C CA . GLU A 1 84 ? 33.919 0.231 -44.825 1.00 65.94 84 GLU A CA 1
ATOM 657 C C . GLU A 1 84 ? 34.432 0.381 -46.269 1.00 65.94 84 GLU A C 1
ATOM 659 O O . GLU A 1 84 ? 35.407 -0.263 -46.666 1.00 65.94 84 GLU A O 1
ATOM 664 N N . VAL A 1 85 ? 33.869 1.327 -47.028 1.00 70.56 85 VAL A N 1
ATOM 665 C CA . VAL A 1 85 ? 34.368 1.711 -48.359 1.00 70.56 85 VAL A CA 1
ATOM 666 C C . VAL A 1 85 ? 35.761 2.345 -48.272 1.00 70.56 85 VAL A C 1
ATOM 668 O O . VAL A 1 85 ? 36.654 1.977 -49.036 1.00 70.56 85 VAL A O 1
ATOM 671 N N . ASN A 1 86 ? 35.999 3.250 -47.319 1.00 65.12 86 ASN A N 1
ATOM 672 C CA . ASN A 1 86 ? 37.316 3.871 -47.135 1.00 65.12 86 ASN A CA 1
ATOM 673 C C . ASN A 1 86 ? 38.381 2.880 -46.626 1.00 65.12 86 ASN A C 1
ATOM 675 O O . ASN A 1 86 ? 39.554 2.989 -46.989 1.00 65.12 86 ASN A O 1
ATOM 679 N N . THR A 1 87 ? 37.998 1.873 -45.834 1.00 61.69 87 THR A N 1
ATOM 680 C CA . THR A 1 87 ? 38.914 0.814 -45.367 1.00 61.69 87 THR A CA 1
ATOM 681 C C . THR A 1 87 ? 39.274 -0.213 -46.434 1.00 61.69 87 THR A C 1
ATOM 683 O O . THR A 1 87 ? 40.310 -0.869 -46.296 1.00 61.69 87 THR A O 1
ATOM 686 N N . TRP A 1 88 ? 38.516 -0.303 -47.532 1.00 65.44 88 TRP A N 1
ATOM 687 C CA . TRP A 1 88 ? 38.876 -1.121 -48.696 1.00 65.44 88 TRP A CA 1
ATOM 688 C C . TRP A 1 88 ? 40.190 -0.672 -49.366 1.00 65.44 88 TRP A C 1
ATOM 690 O O . TRP A 1 88 ? 40.906 -1.492 -49.936 1.00 65.44 88 TRP A O 1
ATOM 700 N N . TYR A 1 89 ? 40.546 0.613 -49.250 1.00 66.31 89 TYR A N 1
ATOM 701 C CA . TYR A 1 89 ? 41.759 1.202 -49.839 1.00 66.31 89 TYR A CA 1
ATOM 702 C C . TYR A 1 89 ? 42.963 1.280 -48.881 1.00 66.31 89 TYR A C 1
ATOM 704 O O . TYR A 1 89 ? 44.047 1.707 -49.285 1.00 66.31 89 TYR A O 1
ATOM 712 N N . LEU A 1 90 ? 42.807 0.877 -47.616 1.00 68.88 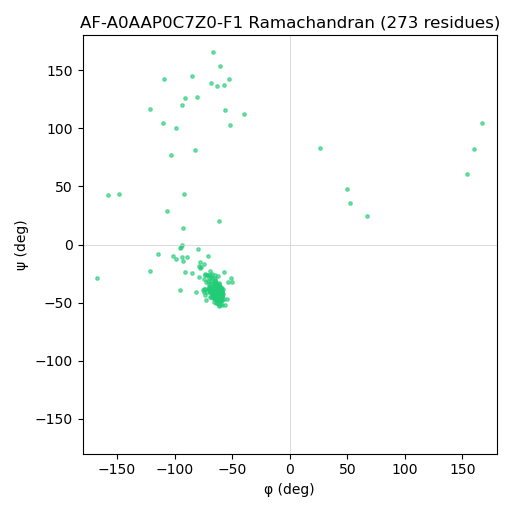90 LEU A N 1
ATOM 713 C CA . LEU A 1 90 ? 43.865 0.965 -46.606 1.00 68.88 90 LEU A CA 1
ATOM 714 C C . LEU A 1 90 ? 44.808 -0.258 -46.645 1.00 68.88 90 LEU A C 1
ATOM 716 O O . LEU A 1 90 ? 44.353 -1.383 -46.862 1.00 68.88 90 LEU A O 1
ATOM 720 N N . PRO A 1 91 ? 46.122 -0.086 -46.378 1.00 72.94 91 PRO A N 1
ATOM 721 C CA . PRO A 1 91 ? 47.053 -1.203 -46.224 1.00 72.94 91 PRO A CA 1
ATOM 722 C C . PRO A 1 91 ? 46.550 -2.225 -45.195 1.00 72.94 91 PRO A C 1
ATOM 724 O O . PRO A 1 91 ? 46.024 -1.846 -44.149 1.00 72.94 91 PRO A O 1
ATOM 727 N N . ALA A 1 92 ? 46.770 -3.518 -45.453 1.00 69.81 92 ALA A N 1
ATOM 728 C CA . ALA A 1 92 ? 46.188 -4.626 -44.682 1.00 69.81 92 ALA A CA 1
ATOM 729 C C . ALA A 1 92 ? 46.350 -4.514 -43.149 1.00 69.81 92 ALA A C 1
ATOM 731 O O . ALA A 1 92 ? 45.463 -4.925 -42.406 1.00 69.81 92 ALA A O 1
ATOM 732 N N . HIS A 1 93 ? 47.444 -3.912 -42.666 1.00 65.12 93 HIS A N 1
ATOM 733 C CA . HIS A 1 93 ? 47.692 -3.719 -41.234 1.00 65.12 93 HIS A CA 1
ATOM 734 C C . HIS A 1 93 ? 46.781 -2.664 -40.573 1.00 65.12 93 HIS A C 1
ATOM 736 O O . HIS A 1 93 ? 46.426 -2.822 -39.409 1.00 65.12 93 HIS A O 1
ATOM 742 N N . TRP A 1 94 ? 46.356 -1.620 -41.297 1.00 65.06 94 TRP A N 1
ATOM 743 C CA . TRP A 1 94 ? 45.380 -0.642 -40.794 1.00 65.06 94 TRP A CA 1
ATOM 744 C C . TRP A 1 94 ? 43.970 -1.227 -40.764 1.00 65.06 94 TRP A C 1
ATOM 746 O O . TRP A 1 94 ? 43.243 -1.012 -39.802 1.00 65.06 94 TRP A O 1
ATOM 756 N N . ASN A 1 95 ? 43.606 -2.026 -41.770 1.00 66.81 95 ASN A N 1
ATOM 757 C CA . ASN A 1 95 ? 42.320 -2.727 -41.802 1.00 66.81 95 ASN A CA 1
ATOM 758 C C . ASN A 1 95 ? 42.218 -3.747 -40.647 1.00 66.81 95 ASN A C 1
ATOM 760 O O . ASN A 1 95 ? 41.197 -3.821 -39.970 1.00 66.81 95 ASN A O 1
ATOM 764 N N . ALA A 1 96 ? 43.312 -4.457 -40.348 1.00 73.12 96 ALA A N 1
ATOM 765 C CA . ALA A 1 96 ? 43.396 -5.341 -39.186 1.00 73.12 96 ALA A CA 1
ATOM 766 C C . ALA A 1 96 ? 43.241 -4.584 -37.855 1.00 73.12 96 ALA A C 1
ATOM 768 O O . ALA A 1 96 ? 42.480 -5.025 -37.000 1.00 73.12 96 ALA A O 1
ATOM 769 N N . LYS A 1 97 ? 43.898 -3.426 -37.698 1.00 76.62 97 LYS A N 1
ATOM 770 C CA . LYS A 1 97 ? 43.805 -2.610 -36.478 1.00 76.62 97 LYS A CA 1
ATOM 771 C C . LYS A 1 97 ? 42.399 -2.045 -36.253 1.00 76.62 97 LYS A C 1
ATOM 773 O O . LYS A 1 97 ? 41.876 -2.135 -35.152 1.00 76.62 97 LYS A O 1
ATOM 778 N N . VAL A 1 98 ? 41.766 -1.519 -37.303 1.00 74.00 98 VAL A N 1
ATOM 779 C CA . VAL A 1 98 ? 40.390 -1.000 -37.228 1.00 74.00 98 VAL A CA 1
ATOM 780 C C . VAL A 1 98 ? 39.400 -2.120 -36.902 1.00 74.00 98 VAL A C 1
ATOM 782 O O . VAL A 1 98 ? 38.475 -1.902 -36.123 1.00 74.00 98 VAL A O 1
ATOM 785 N N . LYS A 1 99 ? 39.603 -3.328 -37.449 1.00 75.25 99 LYS A N 1
ATOM 786 C CA . LYS A 1 99 ? 38.805 -4.516 -37.108 1.00 75.25 99 LYS A CA 1
ATOM 787 C C . LYS A 1 99 ? 38.977 -4.939 -35.654 1.00 75.25 99 LYS A C 1
ATOM 789 O O . LYS A 1 99 ? 37.989 -5.249 -35.006 1.00 75.25 99 LYS A O 1
ATOM 794 N N . ASP A 1 100 ? 40.199 -4.920 -35.137 1.00 77.56 100 ASP A N 1
ATOM 795 C CA . ASP A 1 100 ? 40.476 -5.267 -33.740 1.00 77.56 100 ASP A CA 1
ATOM 796 C C . ASP A 1 100 ? 39.848 -4.248 -32.770 1.00 77.56 100 ASP A C 1
ATOM 798 O O . ASP A 1 100 ? 39.153 -4.617 -31.826 1.00 77.56 100 ASP A O 1
ATOM 802 N N . GLU A 1 101 ? 39.970 -2.951 -33.074 1.00 77.19 101 GLU A N 1
ATOM 803 C CA . GLU A 1 101 ? 39.333 -1.870 -32.309 1.00 77.19 101 GLU A CA 1
ATOM 804 C C . GLU A 1 101 ? 37.794 -1.944 -32.363 1.00 77.19 101 GLU A C 1
ATOM 806 O O . GLU A 1 101 ? 37.124 -1.729 -31.350 1.00 77.19 101 GLU A O 1
ATOM 811 N N . THR A 1 102 ? 37.208 -2.298 -33.516 1.00 77.44 102 THR A N 1
ATOM 812 C CA . THR A 1 102 ? 35.749 -2.498 -33.629 1.00 77.44 102 THR A CA 1
ATOM 813 C C . THR A 1 102 ? 35.272 -3.751 -32.904 1.00 77.44 102 THR A C 1
ATOM 815 O O . THR A 1 102 ? 34.225 -3.695 -32.261 1.00 77.44 102 THR A O 1
ATOM 818 N N . LEU A 1 103 ? 36.027 -4.852 -32.947 1.00 77.75 103 LEU A N 1
ATOM 819 C CA . LEU A 1 103 ? 35.721 -6.064 -32.183 1.00 77.75 103 LEU A CA 1
ATOM 820 C C . LEU A 1 103 ? 35.778 -5.794 -30.675 1.00 77.75 103 LEU A C 1
ATOM 822 O O . LEU A 1 103 ? 34.835 -6.146 -29.969 1.00 77.75 103 LEU A O 1
ATOM 826 N N . GLY A 1 104 ? 36.803 -5.078 -30.199 1.00 85.06 104 GLY A N 1
ATOM 827 C CA . GLY A 1 104 ? 36.910 -4.668 -28.796 1.00 85.06 104 GLY A CA 1
ATOM 828 C C . GLY A 1 104 ? 35.746 -3.780 -28.342 1.00 85.06 104 GLY A C 1
ATOM 829 O O . GLY A 1 104 ? 35.172 -4.001 -27.277 1.00 85.06 104 GLY A O 1
ATOM 830 N N . ALA A 1 105 ? 35.329 -2.818 -29.171 1.00 82.75 105 ALA A N 1
ATOM 831 C CA . ALA A 1 105 ? 34.172 -1.974 -28.870 1.00 82.75 105 ALA A CA 1
ATOM 832 C C . ALA A 1 105 ? 32.842 -2.758 -28.862 1.00 82.75 105 ALA A C 1
ATOM 834 O O . ALA A 1 105 ? 31.966 -2.480 -28.042 1.00 82.75 105 ALA A O 1
ATOM 835 N N . MET A 1 106 ? 32.678 -3.745 -29.752 1.00 75.81 106 MET A N 1
ATOM 836 C CA . MET A 1 106 ? 31.497 -4.619 -29.769 1.00 75.81 106 MET A CA 1
ATOM 837 C C . MET A 1 106 ? 31.444 -5.539 -28.545 1.00 75.81 106 MET A C 1
ATOM 839 O O . MET A 1 106 ? 30.363 -5.746 -27.993 1.00 75.81 106 MET A O 1
ATOM 843 N N . GLU A 1 107 ? 32.590 -6.060 -28.106 1.00 85.31 107 GLU A N 1
ATOM 844 C CA . GLU A 1 107 ? 32.700 -6.873 -26.893 1.00 85.31 107 GLU A CA 1
ATOM 845 C C . GLU A 1 107 ? 32.304 -6.059 -25.652 1.00 85.31 107 GLU A C 1
ATOM 847 O O . GLU A 1 107 ? 31.426 -6.488 -24.904 1.00 85.31 107 GLU A O 1
ATOM 852 N N . GLN A 1 108 ? 32.824 -4.831 -25.508 1.00 89.31 108 GLN A N 1
ATOM 853 C CA . GLN A 1 108 ? 32.441 -3.930 -24.411 1.00 89.31 108 GLN A CA 1
ATOM 854 C C . GLN A 1 108 ? 30.954 -3.561 -24.425 1.00 89.31 108 GLN A C 1
ATOM 856 O O . GLN A 1 108 ? 30.319 -3.491 -23.374 1.00 89.31 108 GLN A O 1
ATOM 861 N N . LEU A 1 109 ? 30.367 -3.337 -25.605 1.00 85.94 109 LEU A N 1
ATOM 862 C CA . LEU A 1 109 ? 28.938 -3.040 -25.715 1.00 85.94 109 LEU A CA 1
ATOM 863 C C . LEU A 1 109 ? 28.079 -4.240 -25.301 1.00 85.94 109 LEU A C 1
ATOM 865 O O . LEU A 1 109 ? 27.074 -4.067 -24.614 1.00 85.94 109 LEU A O 1
ATOM 869 N N . LYS A 1 110 ? 28.485 -5.453 -25.683 1.00 87.50 110 LYS A N 1
ATOM 870 C CA . LYS A 1 110 ? 27.796 -6.692 -25.312 1.00 87.50 110 LYS A CA 1
ATOM 871 C C . LYS A 1 110 ? 27.922 -6.991 -23.817 1.00 87.50 110 LYS A C 1
ATOM 873 O O . LYS A 1 110 ? 26.949 -7.431 -23.204 1.00 87.50 110 LYS A O 1
ATOM 878 N N . GLU A 1 111 ? 29.087 -6.733 -23.227 1.00 88.88 111 GLU A N 1
ATOM 879 C CA . GLU A 1 111 ? 29.312 -6.827 -21.782 1.00 88.88 111 GLU A CA 1
ATOM 880 C C . GLU A 1 111 ? 28.409 -5.838 -21.035 1.00 88.88 111 GLU A C 1
ATOM 882 O O . GLU A 1 111 ? 27.581 -6.264 -20.227 1.00 88.88 111 GLU A O 1
ATOM 887 N N . ALA A 1 112 ? 28.433 -4.557 -21.414 1.00 86.38 112 ALA A N 1
ATOM 888 C CA . ALA A 1 112 ? 27.569 -3.527 -20.837 1.00 86.38 112 ALA A CA 1
ATOM 889 C C . ALA A 1 112 ? 26.066 -3.828 -21.021 1.00 86.38 112 ALA A C 1
ATOM 891 O O . ALA A 1 112 ? 25.256 -3.563 -20.131 1.00 86.38 112 ALA A O 1
ATOM 892 N N . GLU A 1 113 ? 25.660 -4.412 -22.153 1.00 86.31 113 GLU A N 1
ATOM 893 C CA . GLU A 1 113 ? 24.279 -4.855 -22.376 1.00 86.31 113 GLU A CA 1
ATOM 894 C C . GLU A 1 113 ? 23.902 -6.017 -21.448 1.00 86.31 113 GLU A C 1
ATOM 896 O O . GLU A 1 113 ? 22.799 -6.035 -20.888 1.00 86.31 113 GLU A O 1
ATOM 901 N N . SER A 1 114 ? 24.813 -6.972 -21.249 1.00 83.38 114 SER A N 1
ATOM 902 C CA . SER A 1 114 ? 24.607 -8.099 -20.340 1.00 83.38 114 SER A CA 1
ATOM 903 C C . SER A 1 114 ? 24.510 -7.649 -18.878 1.00 83.38 114 SER A C 1
ATOM 905 O O . SER A 1 114 ? 23.610 -8.101 -18.167 1.00 83.38 114 SER A O 1
ATOM 907 N N . GLU A 1 115 ? 25.324 -6.677 -18.461 1.00 89.56 115 GLU A N 1
ATOM 908 C CA . GLU A 1 115 ? 25.248 -6.034 -17.148 1.00 89.56 115 GLU A CA 1
ATOM 909 C C . GLU A 1 115 ? 23.943 -5.253 -16.983 1.00 89.56 115 GLU A C 1
ATOM 911 O O . GLU A 1 115 ? 23.234 -5.420 -15.992 1.00 89.56 115 GLU A O 1
ATOM 916 N N . ALA A 1 116 ? 23.544 -4.466 -17.986 1.00 82.06 116 ALA A N 1
ATOM 917 C CA . ALA A 1 116 ? 22.270 -3.754 -17.968 1.00 82.06 116 ALA A CA 1
ATOM 918 C C . ALA A 1 116 ? 21.074 -4.720 -17.905 1.00 82.06 116 ALA A C 1
ATOM 920 O O . ALA A 1 116 ? 20.056 -4.427 -17.275 1.00 82.06 116 ALA A O 1
ATOM 921 N N . LYS A 1 117 ? 21.166 -5.887 -18.551 1.00 85.56 117 LYS A N 1
ATOM 922 C CA . LYS A 1 117 ? 20.148 -6.943 -18.474 1.00 85.56 117 LYS A CA 1
ATOM 923 C C . LYS A 1 117 ? 20.135 -7.622 -17.101 1.00 85.56 117 LYS A C 1
ATOM 925 O O . LYS A 1 117 ? 19.050 -7.888 -16.579 1.00 85.56 117 LYS A O 1
ATOM 930 N N . ALA A 1 118 ? 21.300 -7.846 -16.495 1.00 83.06 118 ALA A N 1
ATOM 931 C CA . ALA A 1 118 ? 21.417 -8.351 -15.130 1.00 83.06 118 ALA A CA 1
ATOM 932 C C . ALA A 1 118 ? 20.812 -7.365 -14.118 1.00 83.06 118 ALA A C 1
ATOM 934 O O . ALA A 1 118 ? 19.986 -7.766 -13.299 1.00 83.06 118 ALA A O 1
ATOM 935 N N . LEU A 1 119 ? 21.119 -6.071 -14.250 1.00 78.81 119 LEU A N 1
ATOM 936 C CA . LEU A 1 119 ? 20.544 -5.002 -13.432 1.00 78.81 119 LEU A CA 1
ATOM 937 C C . LEU A 1 119 ? 19.022 -4.934 -13.576 1.00 78.81 119 LEU A C 1
ATOM 939 O O . LEU A 1 119 ? 18.323 -4.949 -12.570 1.00 78.81 119 LEU A O 1
ATOM 943 N N . ARG A 1 120 ? 18.480 -4.960 -14.803 1.00 74.31 120 ARG A N 1
ATOM 944 C CA . ARG A 1 120 ? 17.019 -5.006 -15.019 1.00 74.31 120 ARG A CA 1
ATOM 945 C C . ARG A 1 120 ? 16.371 -6.223 -14.364 1.00 74.31 120 ARG A C 1
ATOM 947 O O . ARG A 1 120 ? 15.322 -6.089 -13.746 1.00 74.31 120 ARG A O 1
ATOM 954 N N . THR A 1 121 ? 17.000 -7.392 -14.477 1.00 71.88 121 THR A N 1
ATOM 955 C CA . THR A 1 121 ? 16.502 -8.628 -13.853 1.00 71.88 121 THR A CA 1
ATOM 956 C C . THR A 1 121 ? 16.509 -8.513 -12.328 1.00 71.88 121 THR A C 1
ATOM 958 O O . THR A 1 121 ? 15.557 -8.928 -11.672 1.00 71.88 121 THR A O 1
ATOM 961 N N . MET A 1 122 ? 17.557 -7.919 -11.756 1.00 63.66 122 MET A N 1
ATOM 962 C CA . MET A 1 122 ? 17.656 -7.657 -10.323 1.00 63.66 122 MET A CA 1
ATOM 963 C C . MET A 1 122 ? 16.584 -6.663 -9.858 1.00 63.66 122 MET A C 1
ATOM 965 O O . MET A 1 122 ? 15.879 -6.959 -8.902 1.00 63.66 122 MET A O 1
ATOM 969 N N . THR A 1 123 ? 16.387 -5.545 -10.564 1.00 68.69 123 THR A N 1
ATOM 970 C CA . THR A 1 123 ? 15.331 -4.565 -10.259 1.00 68.69 123 THR A CA 1
ATOM 971 C C . THR A 1 123 ? 13.934 -5.169 -10.382 1.00 68.69 123 THR A C 1
ATOM 973 O O . THR A 1 123 ? 13.078 -4.903 -9.548 1.00 68.69 123 THR A O 1
ATOM 976 N N . GLN A 1 124 ? 13.692 -6.029 -11.373 1.00 60.16 124 GLN A N 1
ATOM 977 C CA . GLN A 1 124 ? 12.403 -6.700 -11.531 1.00 60.16 124 GLN A CA 1
ATOM 978 C C . GLN A 1 124 ? 12.105 -7.667 -10.375 1.00 60.16 124 GLN A C 1
ATOM 980 O O . GLN A 1 124 ? 10.957 -7.765 -9.965 1.00 60.16 124 GLN A O 1
ATOM 985 N N . ARG A 1 125 ? 13.124 -8.317 -9.794 1.00 60.78 125 ARG A N 1
ATOM 986 C CA . ARG A 1 125 ? 12.980 -9.117 -8.559 1.00 60.78 125 ARG A CA 1
ATOM 987 C C . ARG A 1 125 ? 12.741 -8.277 -7.298 1.00 60.78 125 ARG A C 1
ATOM 989 O O . ARG A 1 125 ? 12.471 -8.847 -6.249 1.00 60.78 125 ARG A O 1
ATOM 996 N N . MET A 1 126 ? 12.875 -6.954 -7.377 1.00 65.62 126 MET A N 1
ATOM 997 C CA . MET A 1 126 ? 12.553 -6.034 -6.280 1.00 65.62 126 MET A CA 1
ATOM 998 C C . MET A 1 126 ? 11.121 -5.488 -6.377 1.00 65.62 126 MET A C 1
ATOM 1000 O O . MET A 1 126 ? 10.646 -4.885 -5.416 1.00 65.62 126 MET A O 1
ATOM 1004 N N . VAL A 1 127 ? 10.437 -5.708 -7.509 1.00 72.12 127 VAL A N 1
ATOM 1005 C CA . VAL A 1 127 ? 9.029 -5.351 -7.709 1.00 72.12 127 VAL A CA 1
ATOM 1006 C C . VAL A 1 127 ? 8.168 -6.557 -7.371 1.00 72.12 127 VAL A C 1
ATOM 1008 O O . VAL A 1 127 ? 8.301 -7.610 -7.994 1.00 72.12 127 VAL A O 1
ATOM 1011 N N . LEU A 1 128 ? 7.284 -6.392 -6.392 1.00 75.94 128 LEU A N 1
ATOM 1012 C CA . LEU A 1 128 ? 6.377 -7.455 -5.968 1.00 75.94 128 LEU A CA 1
ATOM 1013 C C . LEU A 1 128 ? 5.345 -7.755 -7.060 1.00 75.94 128 LEU A C 1
ATOM 1015 O O . LEU A 1 128 ? 4.802 -6.848 -7.698 1.00 75.94 128 LEU A O 1
ATOM 1019 N N . THR A 1 129 ? 5.064 -9.037 -7.269 1.00 80.50 129 THR A N 1
ATOM 1020 C CA . THR A 1 129 ? 3.953 -9.491 -8.108 1.00 80.50 129 THR A CA 1
ATOM 1021 C C . THR A 1 129 ? 2.606 -9.125 -7.476 1.00 80.50 129 THR A C 1
ATOM 1023 O O . THR A 1 129 ? 2.519 -8.763 -6.304 1.00 80.50 129 THR A O 1
ATOM 1026 N N . HIS A 1 130 ? 1.524 -9.213 -8.254 1.00 77.19 130 HIS A N 1
ATOM 1027 C CA . HIS A 1 130 ? 0.183 -8.900 -7.750 1.00 77.19 130 HIS A CA 1
ATOM 1028 C C . HIS A 1 130 ? -0.242 -9.827 -6.599 1.00 77.19 130 HIS A C 1
ATOM 1030 O O . HIS A 1 130 ? -0.782 -9.347 -5.610 1.00 77.19 130 HIS A O 1
ATOM 1036 N N . GLU A 1 131 ? 0.060 -11.124 -6.693 1.00 78.62 131 GLU A N 1
ATOM 1037 C CA . GLU A 1 131 ? -0.225 -12.094 -5.625 1.00 78.62 131 GLU A CA 1
ATOM 1038 C C . GLU A 1 131 ? 0.576 -11.776 -4.353 1.00 78.62 131 GLU A C 1
ATOM 1040 O O . GLU A 1 131 ? 0.021 -11.740 -3.257 1.00 78.62 131 GLU A O 1
ATOM 1045 N N . GLU A 1 132 ? 1.866 -11.458 -4.499 1.00 82.44 132 GLU A N 1
ATOM 1046 C CA . GLU A 1 132 ? 2.717 -11.036 -3.380 1.00 82.44 132 GLU A CA 1
ATOM 1047 C C . GLU A 1 132 ? 2.218 -9.732 -2.739 1.00 82.44 132 GLU A C 1
ATOM 1049 O O . GLU A 1 132 ? 2.291 -9.572 -1.521 1.00 82.44 132 GLU A O 1
ATOM 1054 N N . MET A 1 133 ? 1.673 -8.807 -3.535 1.00 83.69 133 MET A N 1
ATOM 1055 C CA . MET A 1 133 ? 1.051 -7.582 -3.032 1.00 83.69 133 MET A CA 1
ATOM 1056 C C . MET A 1 133 ? -0.199 -7.883 -2.199 1.00 83.69 133 MET A C 1
ATOM 1058 O O . MET A 1 133 ? -0.341 -7.362 -1.093 1.00 83.69 133 MET A O 1
ATOM 1062 N N . GLU A 1 134 ? -1.090 -8.745 -2.697 1.00 82.31 134 GLU A N 1
ATOM 1063 C CA . GLU A 1 134 ? -2.289 -9.166 -1.963 1.00 82.31 134 GLU A CA 1
ATOM 1064 C C . GLU A 1 134 ? -1.913 -9.849 -0.633 1.00 82.31 134 GLU A C 1
ATOM 1066 O O . GLU A 1 134 ? -2.518 -9.573 0.408 1.00 82.31 134 GLU A O 1
ATOM 1071 N N . GLU A 1 135 ? -0.863 -10.677 -0.630 1.00 84.38 135 GLU A N 1
ATOM 1072 C CA . GLU A 1 135 ? -0.349 -11.314 0.585 1.00 84.38 135 GLU A CA 1
ATOM 1073 C C . GLU A 1 135 ? 0.191 -10.288 1.595 1.00 84.38 135 GLU A C 1
ATOM 1075 O O . GLU A 1 135 ? -0.114 -10.366 2.789 1.00 84.38 135 GLU A O 1
ATOM 1080 N N . VAL A 1 136 ? 0.960 -9.296 1.135 1.00 88.44 136 VAL A N 1
ATOM 1081 C CA . VAL A 1 136 ? 1.474 -8.205 1.979 1.00 88.44 136 VAL A CA 1
ATOM 1082 C C . VAL A 1 136 ? 0.329 -7.436 2.638 1.00 88.44 136 VAL A C 1
ATOM 1084 O O . VAL A 1 136 ? 0.380 -7.172 3.843 1.00 88.44 136 VAL A O 1
ATOM 1087 N N . VAL A 1 137 ? -0.728 -7.122 1.886 1.00 86.25 137 VAL A N 1
ATOM 1088 C CA . VAL A 1 137 ? -1.922 -6.447 2.414 1.00 86.25 137 VAL A CA 1
ATOM 1089 C C . VAL A 1 137 ? -2.602 -7.293 3.487 1.00 86.25 137 VAL A C 1
ATOM 1091 O O . VAL A 1 137 ? -2.873 -6.800 4.586 1.00 86.25 137 VAL A O 1
ATOM 1094 N N . LEU A 1 138 ? -2.816 -8.582 3.217 1.00 87.38 138 LEU A N 1
ATOM 1095 C CA . LEU A 1 138 ? -3.434 -9.496 4.175 1.00 87.38 138 LEU A CA 1
ATOM 1096 C C . LEU A 1 138 ? -2.629 -9.583 5.480 1.00 87.38 138 LEU A C 1
ATOM 1098 O O . LEU A 1 138 ? -3.194 -9.514 6.574 1.00 87.38 138 LEU A O 1
ATOM 1102 N N . LYS A 1 139 ? -1.302 -9.685 5.378 1.00 92.75 139 LYS A N 1
ATOM 1103 C CA . LYS A 1 139 ? -0.402 -9.733 6.536 1.00 92.75 139 LYS A CA 1
ATOM 1104 C C . LYS A 1 139 ? -0.396 -8.420 7.333 1.00 92.75 139 LYS A C 1
ATOM 1106 O O . LYS A 1 139 ? -0.359 -8.465 8.563 1.00 92.75 139 LYS A O 1
ATOM 1111 N N . ARG A 1 140 ? -0.497 -7.254 6.680 1.00 91.56 140 ARG A N 1
ATOM 1112 C CA . ARG A 1 140 ? -0.672 -5.951 7.361 1.00 91.56 140 ARG A CA 1
ATOM 1113 C C . ARG A 1 140 ? -1.978 -5.910 8.157 1.00 91.56 140 ARG A C 1
ATOM 1115 O O . ARG A 1 140 ? -1.964 -5.542 9.333 1.00 91.56 140 ARG A O 1
ATOM 1122 N N . CYS A 1 141 ? -3.087 -6.362 7.563 1.00 91.00 141 CYS A N 1
ATOM 1123 C CA . CYS A 1 141 ? -4.370 -6.490 8.264 1.00 91.00 141 CYS A CA 1
ATOM 1124 C C . CYS A 1 141 ? -4.269 -7.430 9.471 1.00 91.00 141 CYS A C 1
ATOM 1126 O O . CYS A 1 141 ? -4.794 -7.123 10.542 1.00 91.00 141 CYS A O 1
ATOM 1128 N N . TRP A 1 142 ? -3.575 -8.557 9.313 1.00 94.69 142 TRP A N 1
ATOM 1129 C CA . TRP A 1 142 ? -3.343 -9.513 10.390 1.00 94.69 142 TRP A CA 1
ATOM 1130 C C . TRP A 1 142 ? -2.584 -8.878 11.562 1.00 94.69 142 TRP A C 1
ATOM 1132 O O . TRP A 1 142 ? -3.059 -8.921 12.698 1.00 94.69 142 TRP A O 1
ATOM 1142 N N . LEU A 1 143 ? -1.456 -8.216 11.282 1.00 95.12 143 LEU A N 1
ATOM 1143 C CA . LEU A 1 143 ? -0.667 -7.491 12.281 1.00 95.12 143 LEU A CA 1
ATOM 1144 C C . LEU A 1 143 ? -1.506 -6.434 13.005 1.00 95.12 143 LEU A C 1
ATOM 1146 O O . LEU A 1 143 ? -1.577 -6.445 14.235 1.00 95.12 143 LEU A O 1
ATOM 1150 N N . SER A 1 144 ? -2.194 -5.563 12.261 1.00 94.75 144 SER A N 1
ATOM 1151 C CA . SER A 1 144 ? -3.085 -4.546 12.835 1.00 94.75 144 SER A CA 1
ATOM 1152 C C . SER A 1 144 ? -4.127 -5.176 13.765 1.00 94.75 144 SER A C 1
ATOM 1154 O O . SER A 1 144 ? -4.305 -4.719 14.901 1.00 94.75 144 SER A O 1
ATOM 1156 N N . ARG A 1 145 ? -4.772 -6.266 13.328 1.00 93.44 145 ARG A N 1
ATOM 1157 C CA . ARG A 1 145 ? -5.823 -6.948 14.086 1.00 93.44 145 ARG A CA 1
ATOM 1158 C C . ARG A 1 145 ? -5.311 -7.536 15.396 1.00 93.44 145 ARG A C 1
ATOM 1160 O O . ARG A 1 145 ? -5.941 -7.316 16.432 1.00 93.44 145 ARG A O 1
ATOM 1167 N N . TYR A 1 146 ? -4.214 -8.287 15.362 1.00 95.12 146 TYR A N 1
ATOM 1168 C CA . TYR A 1 146 ? -3.684 -8.943 16.558 1.00 95.12 146 TYR A CA 1
ATOM 1169 C C . TYR A 1 146 ? -3.109 -7.944 17.556 1.00 95.12 146 TYR A C 1
ATOM 1171 O O . TYR A 1 146 ? -3.374 -8.077 18.750 1.00 95.12 146 TYR A O 1
ATOM 1179 N N . TRP A 1 147 ? -2.432 -6.891 17.093 1.00 97.06 147 TRP A N 1
ATOM 1180 C CA . TRP A 1 147 ? -2.010 -5.803 17.976 1.00 97.06 147 TRP A CA 1
ATOM 1181 C C . TRP A 1 147 ? -3.200 -5.036 18.566 1.00 97.06 147 TRP A C 1
ATOM 1183 O O . TRP A 1 147 ? -3.186 -4.707 19.748 1.00 97.06 147 TRP A O 1
ATOM 1193 N N . GLY A 1 148 ? -4.279 -4.837 17.804 1.00 95.62 148 GLY A N 1
ATOM 1194 C CA . GLY A 1 148 ? -5.515 -4.243 18.326 1.00 95.62 148 GLY A CA 1
ATOM 1195 C C . GLY A 1 148 ? -6.180 -5.102 19.407 1.00 95.62 148 GLY A C 1
ATOM 1196 O O . GLY A 1 148 ? -6.644 -4.585 20.422 1.00 95.62 148 GLY A O 1
ATOM 1197 N N . LEU A 1 149 ? -6.179 -6.429 19.240 1.00 95.00 149 LEU A N 1
ATOM 1198 C CA . LEU A 1 149 ? -6.626 -7.361 20.281 1.00 95.00 149 LEU A CA 1
ATOM 1199 C C . LEU A 1 149 ? -5.691 -7.353 21.495 1.00 95.00 149 LEU A C 1
ATOM 1201 O O . LEU A 1 149 ? -6.164 -7.418 22.628 1.00 95.00 149 LEU A O 1
ATOM 1205 N N . ALA A 1 150 ? -4.382 -7.227 21.278 1.00 95.62 150 ALA A N 1
ATOM 1206 C CA . ALA A 1 150 ? -3.410 -7.109 22.356 1.00 95.62 150 ALA A CA 1
ATOM 1207 C C . ALA A 1 150 ? -3.680 -5.869 23.222 1.00 95.62 150 ALA A C 1
ATOM 1209 O O . ALA A 1 150 ? -3.710 -5.987 24.444 1.00 95.62 150 ALA A O 1
ATOM 1210 N N . VAL A 1 151 ? -4.001 -4.722 22.608 1.00 95.94 151 VAL A N 1
ATOM 1211 C CA . VAL A 1 151 ? -4.441 -3.511 23.327 1.00 95.94 151 VAL A CA 1
ATOM 1212 C C . VAL A 1 151 ? -5.695 -3.786 24.161 1.00 95.94 151 VAL A C 1
ATOM 1214 O O . VAL A 1 151 ? -5.726 -3.455 25.344 1.00 95.94 151 VAL A O 1
ATOM 1217 N N . GLN A 1 152 ? -6.715 -4.427 23.580 1.00 94.56 152 GLN A N 1
ATOM 1218 C CA . GLN A 1 152 ? -7.976 -4.723 24.278 1.00 94.56 152 GLN A CA 1
ATOM 1219 C C . GLN A 1 152 ? -7.794 -5.646 25.489 1.00 94.56 152 GLN A C 1
ATOM 1221 O O . GLN A 1 152 ? -8.483 -5.483 26.496 1.00 94.56 152 GLN A O 1
ATOM 1226 N N . TYR A 1 153 ? -6.879 -6.612 25.395 1.00 94.44 153 TYR A N 1
ATOM 1227 C CA . TYR A 1 153 ? -6.596 -7.571 26.463 1.00 94.44 153 TYR A CA 1
ATOM 1228 C C . TYR A 1 153 ? -5.450 -7.151 27.391 1.00 94.44 153 TYR A C 1
ATOM 1230 O O . TYR A 1 153 ? -5.144 -7.878 28.334 1.00 94.44 153 TYR A O 1
ATOM 1238 N N . GLY A 1 154 ? -4.823 -5.994 27.159 1.00 92.44 154 GLY A N 1
ATOM 1239 C CA . GLY A 1 154 ? -3.682 -5.524 27.948 1.00 92.44 154 GLY A CA 1
ATOM 1240 C C . GLY A 1 154 ? -2.412 -6.371 27.778 1.00 92.44 154 GLY A C 1
ATOM 1241 O O . GLY A 1 154 ? -1.571 -6.410 28.674 1.00 92.44 154 GLY A O 1
ATOM 1242 N N . ILE A 1 155 ? -2.267 -7.066 26.649 1.00 93.88 155 ILE A N 1
ATOM 1243 C CA . ILE A 1 155 ? -1.086 -7.867 26.305 1.00 93.88 155 ILE A CA 1
ATOM 1244 C C . ILE A 1 155 ? -0.012 -6.919 25.769 1.00 93.88 155 ILE A C 1
ATOM 1246 O O . ILE A 1 155 ? -0.285 -6.159 24.843 1.00 93.88 155 ILE A O 1
ATOM 1250 N N . CYS A 1 156 ? 1.201 -6.968 26.332 1.00 90.44 156 CYS A N 1
ATOM 1251 C CA . CYS A 1 156 ? 2.308 -6.077 25.952 1.00 90.44 156 CYS A CA 1
ATOM 1252 C C . CYS A 1 156 ? 1.880 -4.593 25.939 1.00 90.44 156 CYS A C 1
ATOM 1254 O O . CYS A 1 156 ? 2.086 -3.883 24.955 1.00 90.44 156 CYS A O 1
ATOM 1256 N N . ALA A 1 157 ? 1.209 -4.146 27.007 1.00 90.75 157 ALA A N 1
ATOM 1257 C CA . ALA A 1 157 ? 0.532 -2.846 27.080 1.00 90.75 157 ALA A CA 1
ATOM 1258 C C . ALA A 1 157 ? 1.445 -1.629 26.822 1.00 90.75 157 ALA A C 1
ATOM 1260 O O . ALA A 1 157 ? 0.967 -0.577 26.406 1.00 90.75 157 ALA A O 1
ATOM 1261 N N . ASP A 1 158 ? 2.747 -1.780 27.046 1.00 92.62 158 ASP A N 1
ATOM 1262 C CA . ASP A 1 158 ? 3.795 -0.795 26.790 1.00 92.62 158 ASP A CA 1
ATOM 1263 C C . ASP A 1 158 ? 4.060 -0.546 25.295 1.00 92.62 158 ASP A C 1
ATOM 1265 O O . ASP A 1 158 ? 4.436 0.562 24.916 1.00 92.62 158 ASP A O 1
ATOM 1269 N N . ILE A 1 159 ? 3.824 -1.543 24.436 1.00 94.69 159 ILE A N 1
ATOM 1270 C CA . ILE A 1 159 ? 4.110 -1.476 22.991 1.00 94.69 159 ILE A CA 1
ATOM 1271 C C . ILE A 1 159 ? 2.881 -1.693 22.104 1.00 94.69 159 ILE A C 1
ATOM 1273 O O . ILE A 1 159 ? 2.870 -1.263 20.953 1.00 94.69 159 ILE A O 1
ATOM 1277 N N . ALA A 1 160 ? 1.831 -2.345 22.604 1.00 93.12 160 ALA A N 1
ATOM 1278 C CA . ALA A 1 160 ? 0.701 -2.759 21.780 1.00 93.12 160 ALA A CA 1
ATOM 1279 C C . ALA A 1 160 ? -0.032 -1.571 21.148 1.00 93.12 160 ALA A C 1
ATOM 1281 O O . ALA A 1 160 ? -0.444 -1.659 19.994 1.00 93.12 160 ALA A O 1
ATOM 1282 N N . GLY A 1 161 ? -0.142 -0.448 21.868 1.00 93.06 161 GLY A N 1
ATOM 1283 C CA . GLY A 1 161 ? -0.767 0.771 21.350 1.00 93.06 161 GLY A CA 1
ATOM 1284 C C . GLY A 1 161 ? -0.030 1.332 20.135 1.00 93.06 161 GLY A C 1
ATOM 1285 O O . GLY A 1 161 ? -0.634 1.517 19.080 1.00 93.06 161 GLY A O 1
ATOM 1286 N N . SER A 1 162 ? 1.287 1.522 20.253 1.00 95.00 162 SER A N 1
ATOM 1287 C CA . SER A 1 162 ? 2.105 2.074 19.167 1.00 95.00 162 SER A CA 1
ATOM 1288 C C . SER A 1 162 ? 2.207 1.119 17.976 1.00 95.00 162 SER A C 1
ATOM 1290 O O . SER A 1 162 ? 2.141 1.552 16.826 1.00 95.00 162 SER A O 1
ATOM 1292 N N . LYS A 1 163 ? 2.305 -0.193 18.226 1.00 93.50 163 LYS A N 1
ATOM 1293 C CA . LYS A 1 163 ? 2.307 -1.211 17.166 1.00 93.50 163 LYS A CA 1
ATOM 1294 C C . LYS A 1 163 ? 0.965 -1.288 16.445 1.00 93.50 163 LYS A C 1
ATOM 1296 O O . LYS A 1 163 ? 0.953 -1.386 15.221 1.00 93.50 163 LYS A O 1
ATOM 1301 N N . HIS A 1 164 ? -0.151 -1.224 17.171 1.00 94.06 164 HIS A N 1
ATOM 1302 C CA . HIS A 1 164 ? -1.476 -1.218 16.559 1.00 94.06 164 HIS A CA 1
ATOM 1303 C C . HIS A 1 164 ? -1.668 0.011 15.670 1.00 94.06 164 HIS A C 1
ATOM 1305 O O . HIS A 1 164 ? -2.095 -0.145 14.530 1.00 94.06 164 HIS A O 1
ATOM 1311 N N . GLU A 1 165 ? -1.312 1.204 16.146 1.00 93.62 165 GLU A N 1
ATOM 1312 C CA . GLU A 1 165 ? -1.405 2.439 15.362 1.00 93.62 165 GLU A CA 1
ATOM 1313 C C . GLU A 1 165 ? -0.548 2.369 14.089 1.00 93.62 165 GLU A C 1
ATOM 1315 O O . GLU A 1 165 ? -1.053 2.616 12.994 1.00 93.62 165 GLU A O 1
ATOM 1320 N N . HIS A 1 166 ? 0.710 1.932 14.217 1.00 93.00 166 HIS A N 1
ATOM 1321 C CA . HIS A 1 166 ? 1.622 1.766 13.087 1.00 93.00 166 HIS A CA 1
ATOM 1322 C C . HIS A 1 166 ? 1.080 0.793 12.037 1.00 93.00 166 HIS A C 1
ATOM 1324 O O . HIS A 1 166 ? 1.003 1.140 10.870 1.00 93.00 166 HIS A O 1
ATOM 1330 N N . TRP A 1 167 ? 0.674 -0.420 12.420 1.00 93.62 167 TRP A N 1
ATOM 1331 C CA . TRP A 1 167 ? 0.201 -1.405 11.439 1.00 93.62 167 TRP A CA 1
ATOM 1332 C C . TRP A 1 167 ? -1.188 -1.084 10.884 1.00 93.62 167 TRP A C 1
ATOM 1334 O O . TRP A 1 167 ? -1.502 -1.490 9.767 1.00 93.62 167 TRP A O 1
ATOM 1344 N N . SER A 1 168 ? -2.013 -0.342 11.627 1.00 89.75 168 SER A N 1
ATOM 1345 C CA . SER A 1 168 ? -3.338 0.086 11.160 1.00 89.75 168 SER A CA 1
ATOM 1346 C C . SER A 1 168 ? -3.271 1.187 10.111 1.00 89.75 168 SER A C 1
ATOM 1348 O O . SER A 1 168 ? -4.172 1.256 9.286 1.00 89.75 168 SER A O 1
ATOM 1350 N N . SER A 1 169 ? -2.217 2.011 10.090 1.00 88.75 169 SER A N 1
ATOM 1351 C CA . SER A 1 169 ? -2.049 3.008 9.024 1.00 88.75 169 SER A CA 1
ATOM 1352 C C . SER A 1 169 ? -1.722 2.378 7.663 1.00 88.75 169 SER A C 1
ATOM 1354 O O . SER A 1 169 ? -1.995 2.987 6.633 1.00 88.75 169 SER A O 1
ATOM 1356 N N . PHE A 1 170 ? -1.178 1.155 7.651 1.00 85.31 170 PHE A N 1
ATOM 1357 C CA . PHE A 1 170 ? -0.858 0.406 6.429 1.00 85.31 170 PHE A CA 1
ATOM 1358 C C . PHE A 1 170 ? -1.916 -0.630 6.036 1.00 85.31 170 PHE A C 1
ATOM 1360 O O . PHE A 1 170 ? -1.842 -1.188 4.939 1.00 85.31 170 PHE A O 1
ATOM 1367 N N . ALA A 1 171 ? -2.855 -0.942 6.929 1.00 83.44 171 ALA A N 1
ATOM 1368 C CA . ALA A 1 171 ? -3.899 -1.921 6.678 1.00 83.44 171 ALA A CA 1
ATOM 1369 C C . ALA A 1 171 ? -5.140 -1.226 6.089 1.00 83.44 171 ALA A C 1
ATOM 1371 O O . ALA A 1 171 ? -5.659 -0.302 6.719 1.00 83.44 171 ALA A O 1
ATOM 1372 N N . PRO A 1 172 ? -5.660 -1.668 4.929 1.00 79.88 172 PRO A N 1
ATOM 1373 C CA . PRO A 1 172 ? -6.934 -1.168 4.427 1.00 79.88 172 PRO A CA 1
ATOM 1374 C C . PRO A 1 172 ? -8.056 -1.478 5.417 1.00 79.88 172 PRO A C 1
ATOM 1376 O O . PRO A 1 172 ? -7.996 -2.455 6.180 1.00 79.88 172 PRO A O 1
ATOM 1379 N N . LEU A 1 173 ? -9.106 -0.657 5.399 1.00 75.25 173 LEU A N 1
ATOM 1380 C CA . LEU A 1 173 ? -10.228 -0.873 6.300 1.00 75.25 173 LEU A CA 1
ATOM 1381 C C . LEU A 1 173 ? -10.889 -2.222 5.967 1.00 75.25 173 LEU A C 1
ATOM 1383 O O . LEU A 1 173 ? -11.136 -2.512 4.794 1.00 75.25 173 LEU A O 1
ATOM 1387 N N . PRO A 1 174 ? -11.252 -3.049 6.969 1.00 70.25 174 PRO A N 1
ATOM 1388 C CA . PRO A 1 174 ? -11.839 -4.366 6.716 1.00 70.25 174 PRO A CA 1
ATOM 1389 C C . PRO A 1 174 ? -13.067 -4.335 5.797 1.00 70.25 174 PRO A C 1
ATOM 1391 O O . PRO A 1 174 ? -13.292 -5.269 5.030 1.00 70.25 174 PRO A O 1
ATOM 1394 N N . PHE A 1 175 ? -13.858 -3.258 5.857 1.00 70.06 175 PHE A N 1
ATOM 1395 C CA . PHE A 1 175 ? -15.024 -3.095 4.992 1.00 70.06 175 PHE A CA 1
ATOM 1396 C C . PHE A 1 175 ? -14.624 -2.892 3.520 1.00 70.06 175 PHE A C 1
ATOM 1398 O O . PHE A 1 175 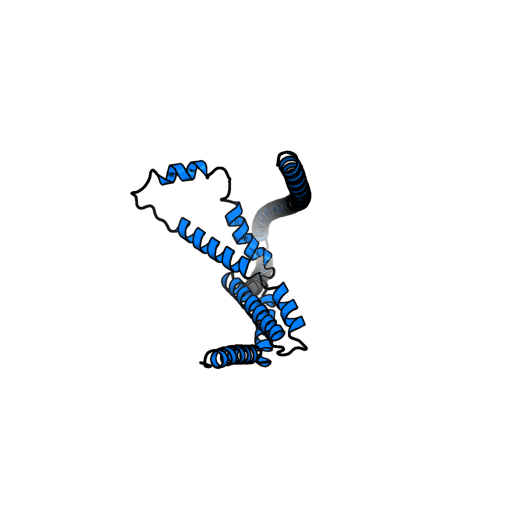? -15.271 -3.454 2.642 1.00 70.06 175 PHE A O 1
ATOM 1405 N N . GLU A 1 176 ? -13.547 -2.155 3.240 1.00 74.94 176 GLU A N 1
ATOM 1406 C CA . GLU A 1 176 ? -13.081 -1.868 1.878 1.00 74.94 176 GLU A CA 1
ATOM 1407 C C . GLU A 1 176 ? -12.592 -3.140 1.191 1.00 74.94 176 GLU A C 1
ATOM 1409 O O . GLU A 1 176 ? -12.942 -3.393 0.039 1.00 74.94 176 GLU A O 1
ATOM 1414 N N . VAL A 1 177 ? -11.864 -3.990 1.923 1.00 72.31 177 VAL A N 1
ATOM 1415 C CA . VAL A 1 177 ? -11.385 -5.285 1.417 1.00 72.31 177 VAL A CA 1
ATOM 1416 C C . VAL A 1 177 ? -12.559 -6.189 1.041 1.00 72.31 177 VAL A C 1
ATOM 1418 O O . VAL A 1 177 ? -12.571 -6.778 -0.038 1.00 72.31 177 VAL A O 1
ATOM 1421 N N . VAL A 1 178 ? -13.580 -6.275 1.901 1.00 76.06 178 VAL A N 1
ATOM 1422 C CA . VAL A 1 178 ? -14.754 -7.128 1.661 1.00 76.06 178 VAL A CA 1
ATOM 1423 C C . VAL A 1 178 ? -15.589 -6.625 0.482 1.00 76.06 178 VAL A C 1
ATOM 1425 O O . VAL A 1 178 ? -16.016 -7.428 -0.350 1.00 76.06 178 VAL A O 1
ATOM 1428 N N . ILE A 1 179 ? -15.808 -5.312 0.379 1.00 75.69 179 ILE A N 1
ATOM 1429 C CA . ILE A 1 179 ? -16.551 -4.723 -0.743 1.00 75.69 179 ILE A CA 1
ATOM 1430 C C . ILE A 1 179 ? -15.790 -4.917 -2.058 1.00 75.69 179 ILE A C 1
ATOM 1432 O O . ILE A 1 179 ? -16.396 -5.335 -3.045 1.00 75.69 179 ILE A O 1
ATOM 1436 N N . SER A 1 180 ? -14.473 -4.709 -2.056 1.00 74.06 180 SER A N 1
ATOM 1437 C CA . SER A 1 180 ? -13.624 -4.892 -3.240 1.00 74.06 180 SER A CA 1
ATOM 1438 C C . SER A 1 180 ? -13.596 -6.350 -3.697 1.00 74.06 180 SER A C 1
ATOM 1440 O O . SER A 1 180 ? -13.785 -6.633 -4.878 1.00 74.06 180 SER A O 1
ATOM 1442 N N . ALA A 1 181 ? -13.456 -7.299 -2.765 1.00 75.12 181 ALA A N 1
ATOM 1443 C CA . ALA A 1 181 ? -13.538 -8.726 -3.073 1.00 75.12 181 ALA A CA 1
ATOM 1444 C C . ALA A 1 181 ? -14.918 -9.110 -3.638 1.00 75.12 181 ALA A C 1
ATOM 1446 O O . ALA A 1 181 ? -15.009 -9.869 -4.604 1.00 75.12 181 ALA A O 1
ATOM 1447 N N . GLY A 1 182 ? -15.997 -8.545 -3.0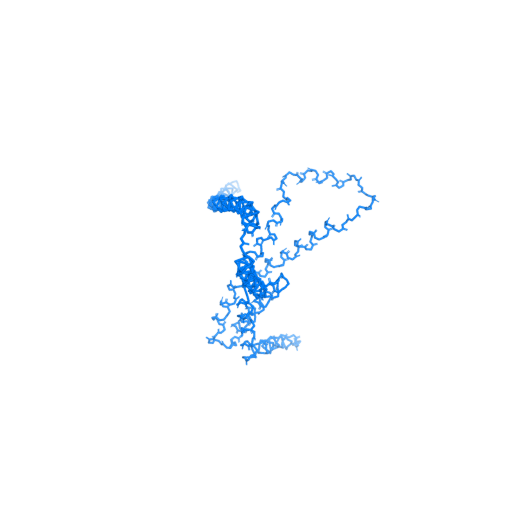84 1.00 76.81 182 GLY A N 1
ATOM 1448 C CA . GLY A 1 182 ? -17.356 -8.739 -3.591 1.00 76.81 182 GLY A CA 1
ATOM 1449 C C . GLY A 1 182 ? -17.566 -8.171 -5.000 1.00 76.81 182 GLY A C 1
ATOM 1450 O O . GLY A 1 182 ? -18.248 -8.790 -5.818 1.00 76.81 182 GLY A O 1
ATOM 1451 N N . GLN A 1 183 ? -16.961 -7.022 -5.308 1.00 74.25 183 GLN A N 1
ATOM 1452 C CA . GLN A 1 183 ? -16.973 -6.432 -6.649 1.00 74.25 183 GLN A CA 1
ATOM 1453 C C . GLN A 1 183 ? -16.159 -7.269 -7.645 1.00 74.25 183 GLN A C 1
ATOM 1455 O O . GLN A 1 183 ? -16.686 -7.595 -8.707 1.00 74.25 183 GLN A O 1
ATOM 1460 N N . LYS A 1 184 ? -14.951 -7.717 -7.273 1.00 76.44 184 LYS A N 1
ATOM 1461 C CA . LYS A 1 184 ? -14.091 -8.590 -8.097 1.00 76.44 184 LYS A CA 1
ATOM 1462 C C . LYS A 1 184 ? -14.811 -9.894 -8.473 1.00 76.44 184 LYS A C 1
ATOM 1464 O O . LYS A 1 184 ? -14.912 -10.231 -9.649 1.00 76.44 184 LYS A O 1
ATOM 1469 N N . ALA A 1 185 ? -15.446 -10.554 -7.500 1.00 73.12 185 ALA A N 1
ATOM 1470 C CA . ALA A 1 185 ? -16.241 -11.762 -7.745 1.00 73.12 185 ALA A CA 1
ATOM 1471 C C . ALA A 1 185 ? -17.462 -11.511 -8.655 1.00 73.12 185 ALA A C 1
ATOM 1473 O O . ALA A 1 185 ? -17.854 -12.372 -9.448 1.00 73.12 185 ALA A O 1
ATOM 1474 N N . LYS A 1 186 ? -18.080 -10.325 -8.558 1.00 71.88 186 LYS A N 1
ATOM 1475 C CA . LYS A 1 186 ? -19.188 -9.931 -9.435 1.00 71.88 186 LYS A CA 1
ATOM 1476 C C . LYS A 1 186 ? -18.711 -9.699 -10.870 1.00 71.88 186 LYS A C 1
ATOM 1478 O O . LYS A 1 186 ? -19.406 -10.116 -11.784 1.00 71.88 186 LYS A O 1
ATOM 1483 N N . GLU A 1 187 ? -17.561 -9.071 -11.085 1.00 60.47 187 GLU A N 1
ATOM 1484 C CA . GLU A 1 187 ? -17.019 -8.790 -12.425 1.00 60.47 187 GLU A CA 1
ATOM 1485 C C . GLU A 1 187 ? -16.548 -10.058 -13.154 1.00 60.47 187 GLU A C 1
ATOM 1487 O O . GLU A 1 187 ? -16.813 -10.227 -14.347 1.00 60.47 187 GLU A O 1
ATOM 1492 N N . GLU A 1 188 ? -15.954 -11.012 -12.434 1.00 56.31 188 GLU A N 1
ATOM 1493 C CA . GLU A 1 188 ? -15.564 -12.323 -12.977 1.00 56.31 188 GLU A CA 1
ATOM 1494 C C . GLU A 1 188 ? -16.772 -13.126 -13.498 1.00 56.31 188 GLU A C 1
ATOM 1496 O O . GLU A 1 188 ? -16.688 -13.822 -14.515 1.00 56.31 188 GLU A O 1
ATOM 1501 N N . SER A 1 189 ? -17.932 -12.964 -12.855 1.00 51.09 189 SER A N 1
ATOM 1502 C CA . SER A 1 189 ? -19.200 -13.579 -13.265 1.00 51.09 189 SER A CA 1
ATOM 1503 C C . SER A 1 189 ? -19.709 -13.061 -14.621 1.00 51.09 189 SER A C 1
ATOM 1505 O O . SER A 1 189 ? -20.302 -13.820 -15.392 1.00 51.09 189 SER A O 1
ATOM 1507 N N . TRP A 1 190 ? -19.426 -11.801 -14.966 1.00 51.75 190 TRP A N 1
ATOM 1508 C CA . TRP A 1 190 ? -19.937 -11.159 -16.184 1.00 51.75 190 TRP A CA 1
ATOM 1509 C C . TRP A 1 190 ? -19.074 -11.466 -17.413 1.00 51.75 190 TRP A C 1
ATOM 1511 O O . TRP A 1 190 ? -19.580 -11.471 -18.535 1.00 51.75 190 TRP A O 1
ATOM 1521 N N . HIS A 1 191 ? -17.794 -11.795 -17.221 1.00 46.69 191 HIS A N 1
ATOM 1522 C CA . HIS A 1 191 ? -16.878 -12.142 -18.313 1.00 46.69 191 HIS A CA 1
ATOM 1523 C C . HIS A 1 191 ? -16.805 -13.651 -18.623 1.00 46.69 191 HIS A C 1
ATOM 1525 O O . HIS A 1 191 ? -16.332 -14.030 -19.695 1.00 46.69 191 HIS A O 1
ATOM 1531 N N . GLY A 1 192 ? -17.313 -14.519 -17.737 1.00 43.22 192 GLY A N 1
ATOM 1532 C CA . GLY A 1 192 ? -17.335 -15.979 -17.928 1.00 43.22 192 GLY A CA 1
ATOM 1533 C C . GLY A 1 192 ? -18.569 -16.545 -18.652 1.00 43.22 192 GLY A C 1
ATOM 1534 O O . GLY A 1 192 ? -18.577 -17.715 -19.042 1.00 43.22 192 GLY A O 1
ATOM 1535 N N . GLY A 1 193 ? -19.617 -15.746 -18.858 1.00 39.75 193 GLY A N 1
ATOM 1536 C CA . GLY A 1 193 ? -20.886 -16.201 -19.429 1.00 39.75 193 GLY A CA 1
ATOM 1537 C C . GLY A 1 193 ? -20.876 -16.281 -20.954 1.00 39.75 193 GLY A C 1
ATOM 1538 O O . GLY A 1 193 ? -21.399 -15.396 -21.627 1.00 39.75 193 GLY A O 1
ATOM 1539 N N . LYS A 1 194 ? -20.338 -17.365 -21.526 1.00 39.38 194 LYS A N 1
ATOM 1540 C CA . LYS A 1 194 ? -20.664 -17.736 -22.912 1.00 39.38 194 LYS A CA 1
ATOM 1541 C C . LYS A 1 194 ? -22.183 -17.895 -23.025 1.00 39.38 194 LYS A C 1
ATOM 1543 O O . LYS A 1 194 ? -22.765 -18.776 -22.397 1.00 39.38 194 LYS A O 1
ATOM 1548 N N . PHE A 1 195 ? -22.790 -17.030 -23.836 1.00 48.66 195 PHE A N 1
ATOM 1549 C CA . PHE A 1 195 ? -24.184 -17.078 -24.260 1.00 48.66 195 PHE A CA 1
ATOM 1550 C C . PHE A 1 195 ? -24.624 -18.515 -24.556 1.00 48.66 195 PHE A C 1
ATOM 1552 O O . PHE A 1 195 ? -24.196 -19.116 -25.540 1.00 48.66 195 PHE A O 1
ATOM 1559 N N . THR A 1 196 ? -25.528 -19.046 -23.739 1.00 39.88 196 THR A N 1
ATOM 1560 C CA . THR A 1 196 ? -26.434 -20.100 -24.189 1.00 39.88 196 THR A CA 1
ATOM 1561 C C . THR A 1 196 ? -27.852 -19.591 -24.002 1.00 39.88 196 THR A C 1
ATOM 1563 O O . THR A 1 196 ? -28.277 -19.187 -22.923 1.00 39.88 196 THR A O 1
ATOM 1566 N N . ASN A 1 197 ? -28.523 -19.472 -25.143 1.00 45.72 197 ASN A N 1
ATOM 1567 C CA . ASN A 1 197 ? -29.853 -18.914 -25.304 1.00 45.72 197 ASN A CA 1
ATOM 1568 C C . ASN A 1 197 ? -30.891 -19.645 -24.448 1.00 45.72 197 ASN A C 1
ATOM 1570 O O . ASN A 1 197 ? -30.946 -20.870 -24.480 1.00 45.72 197 ASN A O 1
ATOM 1574 N N . SER A 1 198 ? -31.777 -18.872 -23.810 1.00 48.38 198 SER A N 1
ATOM 1575 C CA . SER A 1 198 ? -33.246 -19.007 -23.908 1.00 48.38 198 SER A CA 1
ATOM 1576 C C . SER A 1 198 ? -33.964 -18.470 -22.658 1.00 48.38 198 SER A C 1
ATOM 1578 O O . SER A 1 198 ? -34.701 -19.196 -21.995 1.00 48.38 198 SER A O 1
ATOM 1580 N N . HIS A 1 199 ? -33.800 -17.182 -22.342 1.00 41.78 199 HIS A N 1
ATOM 1581 C CA . HIS A 1 199 ? -34.815 -16.430 -21.585 1.00 41.78 199 HIS A CA 1
ATOM 1582 C C . HIS A 1 199 ? -34.684 -14.914 -21.823 1.00 41.78 199 HIS A C 1
ATOM 1584 O O . HIS A 1 199 ? -34.705 -14.101 -20.908 1.00 41.78 199 HIS A O 1
ATOM 1590 N N . LEU A 1 200 ? -34.463 -14.518 -23.078 1.00 54.78 200 LEU A N 1
ATOM 1591 C CA . LEU A 1 200 ? -34.230 -13.124 -23.453 1.00 54.78 200 LEU A CA 1
ATOM 1592 C C . LEU A 1 200 ? -35.516 -12.503 -23.992 1.00 54.78 200 LEU A C 1
ATOM 1594 O O . LEU A 1 200 ? -35.849 -12.686 -25.157 1.00 54.78 200 LEU A O 1
ATOM 1598 N N . MET A 1 201 ? -36.204 -11.745 -23.139 1.00 45.78 201 MET A N 1
ATOM 1599 C CA . MET A 1 201 ? -36.850 -10.491 -23.560 1.00 45.78 201 MET A CA 1
ATOM 1600 C C . MET A 1 201 ? -37.309 -9.634 -22.374 1.00 45.78 201 MET A C 1
ATOM 1602 O O . MET A 1 201 ? -37.304 -8.413 -22.491 1.00 45.78 201 MET A O 1
ATOM 1606 N N . ALA A 1 202 ? -37.652 -10.235 -21.228 1.00 45.69 202 ALA A N 1
ATOM 1607 C CA . ALA A 1 202 ? -38.177 -9.484 -20.083 1.00 45.69 202 ALA A CA 1
ATOM 1608 C C . ALA A 1 202 ? -37.090 -8.697 -19.321 1.00 45.69 202 ALA A C 1
ATOM 1610 O O . ALA A 1 202 ? -37.295 -7.532 -18.982 1.00 45.69 202 ALA A O 1
ATOM 1611 N N . ASP A 1 203 ? -35.897 -9.274 -19.149 1.00 47.50 203 ASP A N 1
ATOM 1612 C CA . ASP A 1 203 ? -34.823 -8.636 -18.367 1.00 47.50 203 ASP A CA 1
ATOM 1613 C C . ASP A 1 203 ? -34.084 -7.524 -19.134 1.00 47.50 203 ASP A C 1
ATOM 1615 O O . ASP A 1 203 ? -33.493 -6.622 -18.537 1.00 47.50 203 ASP A O 1
ATOM 1619 N N . CYS A 1 204 ? -34.177 -7.524 -20.469 1.00 48.19 204 CYS A N 1
ATOM 1620 C CA . CYS A 1 204 ? -33.565 -6.498 -21.319 1.00 48.19 204 CYS A CA 1
ATOM 1621 C C . CYS A 1 204 ? -34.277 -5.139 -21.178 1.00 48.19 204 CYS A C 1
ATOM 1623 O O . CYS A 1 204 ? -33.635 -4.089 -21.178 1.00 48.19 204 CYS A O 1
ATOM 1625 N N . TYR A 1 205 ? -35.597 -5.144 -20.964 1.00 46.22 205 TYR A N 1
ATOM 1626 C CA . TYR A 1 205 ? -36.361 -3.903 -20.818 1.00 46.22 205 TYR A CA 1
ATOM 1627 C C . TYR A 1 205 ? -36.097 -3.207 -19.471 1.00 46.22 205 TYR A C 1
ATOM 1629 O O . TYR A 1 205 ? -36.052 -1.979 -19.400 1.00 46.22 205 TYR A O 1
ATOM 1637 N N . ILE A 1 206 ? -35.830 -3.977 -18.409 1.00 50.47 206 ILE A N 1
ATOM 1638 C CA . ILE A 1 206 ? -35.438 -3.430 -17.099 1.00 50.47 206 ILE A CA 1
ATOM 1639 C C . ILE A 1 206 ? -33.986 -2.916 -17.120 1.00 50.47 206 ILE A C 1
ATOM 1641 O O . ILE A 1 206 ? -33.669 -1.943 -16.433 1.00 50.47 206 ILE A O 1
ATOM 1645 N N . SER A 1 207 ? -33.116 -3.503 -17.950 1.00 48.69 207 SER A N 1
ATOM 1646 C CA . SER A 1 207 ? -31.740 -3.031 -18.152 1.00 48.69 207 SER A CA 1
ATOM 1647 C C . SER A 1 207 ? -31.676 -1.690 -18.897 1.00 48.69 207 SER A C 1
ATOM 1649 O O . SER A 1 207 ? -30.933 -0.805 -18.473 1.00 48.69 207 SER A O 1
ATOM 1651 N N . TYR A 1 208 ? -32.502 -1.477 -19.929 1.00 43.09 208 TYR A N 1
ATOM 1652 C CA . TYR A 1 208 ? -32.447 -0.244 -20.730 1.00 43.09 208 TYR A CA 1
ATOM 1653 C C . TYR A 1 208 ? -32.883 1.014 -19.955 1.00 43.09 208 TYR A C 1
ATOM 1655 O O . TYR A 1 208 ? -32.371 2.100 -20.205 1.00 43.09 208 TYR A O 1
ATOM 1663 N N . ILE A 1 209 ? -33.773 0.879 -18.962 1.00 44.97 209 ILE A N 1
ATOM 1664 C CA . ILE A 1 209 ? -34.187 2.004 -18.100 1.00 44.97 209 ILE A CA 1
ATOM 1665 C C . ILE A 1 209 ? -33.126 2.341 -17.033 1.00 44.97 209 ILE A C 1
ATOM 1667 O O . ILE A 1 209 ? -33.110 3.453 -16.509 1.00 44.97 209 ILE A O 1
ATOM 1671 N N . ARG A 1 210 ? -32.199 1.421 -16.731 1.00 44.31 210 ARG A N 1
ATOM 1672 C CA . ARG A 1 210 ? -31.132 1.621 -15.730 1.00 44.31 210 ARG A CA 1
ATOM 1673 C C . ARG A 1 210 ? -29.762 1.953 -16.334 1.00 44.31 210 ARG A C 1
ATOM 1675 O O . ARG A 1 210 ? -28.867 2.339 -15.592 1.00 44.31 210 ARG A O 1
ATOM 1682 N N . ALA A 1 211 ? -29.609 1.830 -17.653 1.00 39.78 211 ALA A N 1
ATOM 1683 C CA . ALA A 1 211 ? -28.374 2.062 -18.406 1.00 39.78 211 ALA A CA 1
ATOM 1684 C C . ALA A 1 211 ? -28.249 3.510 -18.927 1.00 39.78 211 ALA A C 1
ATOM 1686 O O . ALA A 1 211 ? -27.884 3.747 -20.075 1.00 39.78 211 ALA A O 1
ATOM 1687 N N . GLY A 1 212 ? -28.577 4.490 -18.085 1.00 36.66 212 GLY A N 1
ATOM 1688 C CA . GLY A 1 212 ? -28.229 5.893 -18.304 1.00 36.66 212 GLY A CA 1
ATOM 1689 C C . GLY A 1 212 ? -27.049 6.266 -17.415 1.00 36.66 212 GLY A C 1
ATOM 1690 O O . GLY A 1 212 ? -27.256 6.873 -16.370 1.00 36.66 212 GLY A O 1
ATOM 1691 N N . GLY A 1 213 ? -25.835 5.858 -17.782 1.00 39.97 213 GLY A N 1
ATOM 1692 C CA . GLY A 1 213 ? -24.629 6.182 -17.020 1.00 39.97 213 GLY A CA 1
ATOM 1693 C C . GLY A 1 213 ? -23.430 5.345 -17.449 1.00 39.97 213 GLY A C 1
ATOM 1694 O O . GLY A 1 213 ? -23.352 4.163 -17.142 1.00 39.97 213 GLY A O 1
ATOM 1695 N N . ASP A 1 214 ? -22.545 5.989 -18.192 1.00 50.16 214 ASP A N 1
ATOM 1696 C CA . ASP A 1 214 ? -21.227 5.564 -18.664 1.00 50.16 214 ASP A CA 1
ATOM 1697 C C . ASP A 1 214 ? -20.349 5.054 -17.488 1.00 50.16 214 ASP A C 1
ATOM 1699 O O . ASP A 1 214 ? -19.893 5.862 -16.689 1.00 50.16 214 ASP A O 1
ATOM 1703 N N . ASP A 1 215 ? -20.167 3.735 -17.311 1.00 49.81 215 ASP A N 1
ATOM 1704 C CA . ASP A 1 215 ? -19.429 3.150 -16.158 1.00 49.81 215 ASP A CA 1
ATOM 1705 C C . ASP A 1 215 ? -18.694 1.837 -16.515 1.00 49.81 215 ASP A C 1
ATOM 1707 O O . ASP A 1 215 ? -18.763 0.836 -15.804 1.00 49.81 215 ASP A O 1
ATOM 1711 N N . ASP A 1 216 ? -18.021 1.790 -17.668 1.00 47.50 216 ASP A N 1
ATOM 1712 C CA . ASP A 1 216 ? -17.191 0.625 -18.061 1.00 47.50 216 ASP A CA 1
ATOM 1713 C C . ASP A 1 216 ? -15.684 0.966 -18.144 1.00 47.50 216 ASP A C 1
ATOM 1715 O O . ASP A 1 216 ? -14.810 0.096 -18.277 1.00 47.50 216 ASP A O 1
ATOM 1719 N N . SER A 1 217 ? -15.362 2.259 -18.034 1.00 48.31 217 SER A N 1
ATOM 1720 C CA . SER A 1 217 ? -14.004 2.797 -17.896 1.00 48.31 217 SER A CA 1
ATOM 1721 C C . SER A 1 217 ? -13.634 3.039 -16.427 1.00 48.31 217 SER A C 1
ATOM 1723 O O . SER A 1 217 ? -12.518 2.697 -16.032 1.00 48.31 217 SER A O 1
ATOM 1725 N N . ASP A 1 218 ? -14.574 3.527 -15.610 1.00 47.06 218 ASP A N 1
ATOM 1726 C CA . ASP A 1 218 ? -14.362 3.824 -14.188 1.00 47.06 218 ASP A CA 1
ATOM 1727 C C . ASP A 1 218 ? -14.154 2.559 -13.342 1.00 47.06 218 ASP A C 1
ATOM 1729 O O . ASP A 1 218 ? -13.300 2.551 -12.458 1.00 47.06 218 ASP A O 1
ATOM 1733 N N . ARG A 1 219 ? -14.793 1.430 -13.680 1.00 48.78 219 ARG A N 1
ATOM 1734 C CA . ARG A 1 219 ? -14.560 0.147 -12.979 1.00 48.78 219 ARG A CA 1
ATOM 1735 C C . ARG A 1 219 ? -13.152 -0.406 -13.151 1.00 48.78 219 ARG A C 1
ATOM 1737 O O . ARG A 1 219 ? -12.505 -0.800 -12.184 1.00 48.78 219 ARG A O 1
ATOM 1744 N N . ARG A 1 220 ? -12.621 -0.367 -14.377 1.00 42.81 220 ARG A N 1
ATOM 1745 C CA . ARG A 1 220 ? -11.224 -0.759 -14.647 1.00 42.81 220 ARG A CA 1
ATOM 1746 C C . ARG A 1 220 ? -10.217 0.205 -14.025 1.00 42.81 220 ARG A C 1
ATOM 1748 O O . ARG A 1 220 ? -9.084 -0.199 -13.762 1.00 42.81 220 ARG A O 1
ATOM 1755 N N . LYS A 1 221 ? -10.619 1.457 -13.805 1.00 41.16 221 LYS A N 1
ATOM 1756 C CA . LYS A 1 221 ? -9.827 2.468 -13.109 1.00 41.16 221 LYS A CA 1
ATOM 1757 C C . LYS A 1 221 ? -9.798 2.193 -11.604 1.00 41.16 221 LYS A C 1
ATOM 1759 O O . LYS A 1 221 ? -8.711 2.128 -11.053 1.00 41.16 221 LYS A O 1
ATOM 1764 N N . LEU A 1 222 ? -10.934 1.840 -10.997 1.00 48.09 222 LEU A N 1
ATOM 1765 C CA . LEU A 1 222 ? -11.039 1.477 -9.578 1.00 48.09 222 LEU A CA 1
ATOM 1766 C C . LEU A 1 222 ? -10.176 0.254 -9.204 1.00 48.09 222 LEU A C 1
ATOM 1768 O O . LEU A 1 222 ? -9.482 0.267 -8.192 1.00 48.09 222 LEU A O 1
ATOM 1772 N N . VAL A 1 223 ? -10.156 -0.783 -10.053 1.00 45.69 223 VAL A N 1
ATOM 1773 C CA . VAL A 1 223 ? -9.323 -1.991 -9.853 1.00 45.69 223 VAL A CA 1
ATOM 1774 C C . VAL A 1 223 ? -7.819 -1.676 -9.920 1.00 45.69 223 VAL A C 1
ATOM 1776 O O . VAL A 1 223 ? -7.012 -2.342 -9.271 1.00 45.69 223 VAL A O 1
ATOM 1779 N N . ARG A 1 224 ? -7.420 -0.650 -10.683 1.00 50.41 224 ARG A N 1
ATOM 1780 C CA . ARG A 1 224 ? -6.031 -0.161 -10.720 1.00 50.41 224 ARG A CA 1
ATOM 1781 C C . ARG A 1 224 ? -5.732 0.774 -9.553 1.00 50.41 224 ARG A C 1
ATOM 1783 O O . ARG A 1 224 ? -4.693 0.620 -8.924 1.00 50.41 224 ARG A O 1
ATOM 1790 N N . ASP A 1 225 ? -6.673 1.646 -9.210 1.00 45.19 225 ASP A N 1
ATOM 1791 C CA . ASP A 1 225 ? -6.538 2.605 -8.119 1.00 45.19 225 ASP A CA 1
ATOM 1792 C C . ASP A 1 225 ? -6.411 1.895 -6.759 1.00 45.19 225 ASP A C 1
ATOM 1794 O O . ASP A 1 225 ? -5.633 2.341 -5.931 1.00 45.19 225 ASP A O 1
ATOM 1798 N N . ILE A 1 226 ? -7.044 0.737 -6.528 1.00 48.44 226 ILE A N 1
ATOM 1799 C CA . ILE A 1 226 ? -6.831 -0.053 -5.291 1.00 48.44 226 ILE A CA 1
ATOM 1800 C C . ILE A 1 226 ? -5.390 -0.593 -5.192 1.00 48.44 226 ILE A C 1
ATOM 1802 O O . ILE A 1 226 ? -4.780 -0.564 -4.118 1.00 48.44 226 ILE A O 1
ATOM 1806 N N . ASN A 1 227 ? -4.816 -1.042 -6.312 1.00 51.44 227 ASN A N 1
ATOM 1807 C CA . ASN A 1 227 ? -3.417 -1.482 -6.359 1.00 51.44 227 ASN A CA 1
ATOM 1808 C C . ASN A 1 227 ? -2.438 -0.306 -6.175 1.00 51.44 227 ASN A C 1
ATOM 1810 O O . ASN A 1 227 ? -1.354 -0.502 -5.628 1.00 51.44 227 ASN A O 1
ATOM 1814 N N . ASP A 1 228 ? -2.835 0.909 -6.565 1.00 47.34 228 ASP A N 1
ATOM 1815 C CA . ASP A 1 228 ? -2.010 2.119 -6.469 1.00 47.34 228 ASP A CA 1
ATOM 1816 C C . ASP A 1 228 ? -2.196 2.888 -5.138 1.00 47.34 228 ASP A C 1
ATOM 1818 O O . ASP A 1 228 ? -1.278 3.580 -4.692 1.00 47.34 228 ASP A O 1
ATOM 1822 N N . LEU A 1 229 ? -3.336 2.736 -4.451 1.00 45.19 229 LEU A N 1
ATOM 1823 C CA . LEU A 1 229 ? -3.637 3.367 -3.154 1.00 45.19 229 LEU A CA 1
ATOM 1824 C C . LEU A 1 229 ? -2.978 2.649 -1.967 1.00 45.19 229 LEU A C 1
ATOM 1826 O O . LEU A 1 229 ? -2.794 3.258 -0.915 1.00 45.19 229 LEU A O 1
ATOM 1830 N N . THR A 1 230 ? -2.556 1.391 -2.141 1.00 50.31 230 THR A N 1
ATOM 1831 C CA . THR A 1 230 ? -1.889 0.600 -1.086 1.00 50.31 230 THR A CA 1
ATOM 1832 C C . THR A 1 230 ? -0.357 0.694 -1.123 1.00 50.31 230 THR A C 1
ATOM 1834 O O . THR A 1 230 ? 0.330 -0.085 -0.463 1.00 50.31 230 THR A O 1
ATOM 1837 N N . GLY A 1 231 ? 0.160 1.671 -1.883 1.00 52.19 231 GLY A N 1
ATOM 1838 C CA . GLY A 1 231 ? 1.482 2.288 -1.761 1.00 52.19 231 GLY A CA 1
ATOM 1839 C C . GLY A 1 231 ? 2.577 1.431 -1.127 1.00 52.19 231 GLY A C 1
ATOM 1840 O O . GLY A 1 231 ? 2.830 1.562 0.064 1.00 52.19 231 GLY A O 1
ATOM 1841 N N . GLU A 1 232 ? 3.197 0.566 -1.936 1.00 52.16 232 GLU A N 1
ATOM 1842 C CA . GLU A 1 232 ? 4.625 0.188 -1.937 1.00 52.16 232 GLU A CA 1
ATOM 1843 C C . GLU A 1 232 ? 4.798 -1.157 -2.663 1.00 52.16 232 GLU A C 1
ATOM 1845 O O . GLU A 1 232 ? 4.954 -2.208 -2.046 1.00 52.16 232 GLU A O 1
ATOM 1850 N N . GLY A 1 233 ? 4.849 -1.126 -3.999 1.00 58.88 233 GLY A N 1
ATOM 1851 C CA . GLY A 1 233 ? 5.305 -2.235 -4.859 1.00 58.88 233 GLY A CA 1
ATOM 1852 C C . GLY A 1 233 ? 6.762 -2.667 -4.656 1.00 58.88 233 GLY A C 1
ATOM 1853 O O . GLY A 1 233 ? 7.348 -3.223 -5.579 1.00 58.88 233 GLY A O 1
ATOM 1854 N N . ASN A 1 234 ? 7.369 -2.355 -3.510 1.00 68.50 234 ASN A N 1
ATOM 1855 C CA . ASN A 1 234 ? 8.788 -2.519 -3.228 1.00 68.50 234 ASN A CA 1
ATOM 1856 C C . ASN A 1 234 ? 9.008 -3.654 -2.220 1.00 68.50 234 ASN A C 1
ATOM 1858 O O . ASN A 1 234 ? 8.264 -3.792 -1.249 1.00 68.50 234 ASN A O 1
ATOM 1862 N N . ILE A 1 235 ? 10.081 -4.419 -2.405 1.00 77.12 235 ILE A N 1
ATOM 1863 C CA . ILE A 1 235 ? 10.527 -5.493 -1.502 1.00 77.12 235 ILE A CA 1
ATOM 1864 C C . ILE A 1 235 ? 10.628 -5.053 -0.025 1.00 77.12 235 ILE A C 1
ATOM 1866 O O . ILE A 1 235 ? 10.407 -5.851 0.881 1.00 77.12 235 ILE A O 1
ATOM 1870 N N . GLU A 1 236 ? 10.898 -3.775 0.247 1.00 81.00 236 GLU A N 1
ATOM 1871 C CA . GLU A 1 236 ? 10.959 -3.207 1.603 1.00 81.00 236 GLU A CA 1
ATOM 1872 C C . GLU A 1 236 ? 9.645 -3.348 2.381 1.00 81.00 236 GLU A C 1
ATOM 1874 O O . GLU A 1 236 ? 9.664 -3.644 3.579 1.00 81.00 236 GLU A O 1
ATOM 1879 N N . SER A 1 237 ? 8.510 -3.206 1.697 1.00 84.06 237 SER A N 1
ATOM 1880 C CA . SER A 1 237 ? 7.178 -3.387 2.275 1.00 84.06 237 SER A CA 1
ATOM 1881 C C . SER A 1 237 ? 6.978 -4.828 2.745 1.00 84.06 237 SER A C 1
ATOM 1883 O O . SER A 1 237 ? 6.594 -5.074 3.891 1.00 84.06 237 SER A O 1
ATOM 1885 N N . MET A 1 238 ? 7.342 -5.791 1.893 1.00 88.44 238 MET A N 1
ATOM 1886 C CA . MET A 1 238 ? 7.313 -7.211 2.234 1.00 88.44 238 MET A CA 1
ATOM 1887 C C . MET A 1 238 ? 8.242 -7.521 3.414 1.00 88.44 238 MET A C 1
ATOM 1889 O O . MET A 1 238 ? 7.820 -8.159 4.377 1.00 88.44 238 MET A O 1
ATOM 1893 N N . LEU A 1 239 ? 9.483 -7.026 3.388 1.00 86.56 239 LEU A N 1
ATOM 1894 C CA . LEU A 1 239 ? 10.453 -7.247 4.465 1.00 86.56 239 LEU A CA 1
ATOM 1895 C C . LEU A 1 239 ? 10.003 -6.641 5.800 1.00 86.56 239 LEU A C 1
ATOM 1897 O O . LEU A 1 239 ? 10.197 -7.259 6.849 1.00 86.56 239 LEU A O 1
ATOM 1901 N N . SER A 1 240 ? 9.383 -5.461 5.774 1.00 90.56 240 SER A N 1
ATOM 1902 C CA . SER A 1 240 ? 8.853 -4.806 6.974 1.00 90.56 240 SER A CA 1
ATOM 1903 C C . SER A 1 240 ? 7.752 -5.643 7.616 1.00 90.56 240 SER A C 1
ATOM 1905 O O . SER A 1 240 ? 7.774 -5.878 8.824 1.00 90.56 240 SER A O 1
ATOM 1907 N N . VAL A 1 241 ? 6.824 -6.154 6.806 1.00 92.31 241 VAL A N 1
ATOM 1908 C CA . VAL A 1 241 ? 5.745 -7.035 7.264 1.00 92.31 241 VAL A CA 1
ATOM 1909 C C . VAL A 1 241 ? 6.293 -8.348 7.829 1.00 92.31 241 VAL A C 1
ATOM 1911 O O . VAL A 1 241 ? 5.891 -8.759 8.917 1.00 92.31 241 VAL A O 1
ATOM 1914 N N . GLU A 1 242 ? 7.256 -8.977 7.152 1.00 93.06 242 GLU A N 1
ATOM 1915 C CA . GLU A 1 242 ? 7.933 -10.189 7.640 1.00 93.06 242 GLU A CA 1
ATOM 1916 C C . GLU A 1 242 ? 8.633 -9.961 8.987 1.00 93.06 242 GLU A C 1
ATOM 1918 O O . GLU A 1 242 ? 8.578 -10.800 9.891 1.00 93.06 242 GLU A O 1
ATOM 1923 N N . ME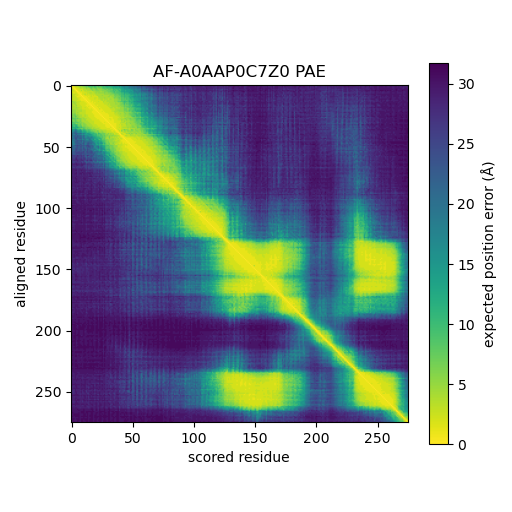T A 1 243 ? 9.274 -8.803 9.157 1.00 92.94 243 MET A N 1
ATOM 1924 C CA . MET A 1 243 ? 9.888 -8.418 10.425 1.00 92.94 243 MET A CA 1
ATOM 1925 C C . MET A 1 243 ? 8.838 -8.217 11.525 1.00 92.94 243 MET A C 1
ATOM 1927 O O . MET A 1 243 ? 9.021 -8.723 12.632 1.00 92.94 243 MET A O 1
ATOM 1931 N N . GLY A 1 244 ? 7.726 -7.544 11.216 1.00 93.56 244 GLY A N 1
ATOM 1932 C CA . GLY A 1 244 ? 6.614 -7.339 12.145 1.00 93.56 244 GLY A CA 1
ATOM 1933 C C . GLY A 1 244 ? 5.969 -8.646 12.606 1.00 93.56 244 GLY A C 1
ATOM 1934 O O . GLY A 1 244 ? 5.726 -8.826 13.800 1.00 93.56 244 GLY A O 1
ATOM 1935 N N . LEU A 1 245 ? 5.741 -9.591 11.687 1.00 94.94 245 LEU A N 1
ATOM 1936 C CA . LEU A 1 245 ? 5.208 -10.919 12.013 1.00 94.94 245 LEU A CA 1
ATOM 1937 C C . LEU A 1 245 ? 6.168 -11.700 12.910 1.00 94.94 245 LEU A C 1
ATOM 1939 O O . LEU A 1 245 ? 5.747 -12.296 13.902 1.00 94.94 245 LEU A O 1
ATOM 1943 N N . ARG A 1 246 ? 7.470 -11.656 12.611 1.00 93.50 246 ARG A N 1
ATOM 1944 C CA . ARG A 1 246 ? 8.493 -12.318 13.428 1.00 93.50 246 ARG A CA 1
ATOM 1945 C C . ARG A 1 246 ? 8.573 -11.732 14.836 1.00 93.50 246 ARG A C 1
ATOM 1947 O O . ARG A 1 246 ? 8.711 -12.482 15.799 1.00 93.50 246 ARG A O 1
ATOM 1954 N N . GLU A 1 247 ? 8.471 -10.414 14.966 1.00 94.75 247 GLU A N 1
ATOM 1955 C CA . GLU A 1 247 ? 8.423 -9.732 16.261 1.00 94.75 247 GLU A CA 1
ATOM 1956 C C . GLU A 1 247 ? 7.181 -10.147 17.063 1.00 94.75 247 GLU A C 1
ATOM 1958 O O . GLU A 1 247 ? 7.300 -10.550 18.221 1.00 94.75 247 GLU A O 1
ATOM 1963 N N . MET A 1 248 ? 6.002 -10.130 16.436 1.00 94.44 248 MET A N 1
ATOM 1964 C CA . MET A 1 248 ? 4.746 -10.539 17.069 1.00 94.44 248 MET A CA 1
ATOM 1965 C C . MET A 1 248 ? 4.782 -12.006 17.534 1.00 94.44 248 MET A C 1
ATOM 1967 O O . MET A 1 248 ? 4.332 -1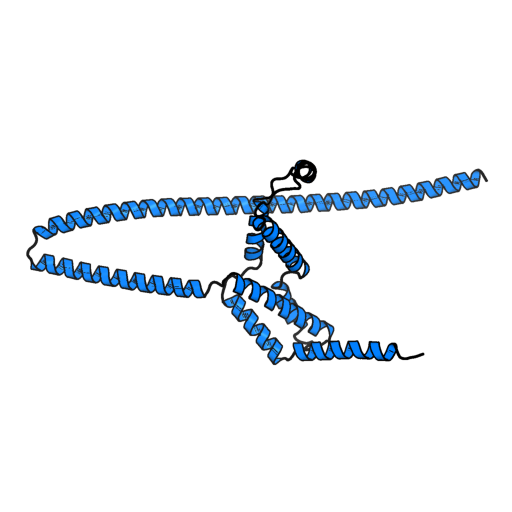2.317 18.641 1.00 94.44 248 MET A O 1
ATOM 1971 N N . ALA A 1 249 ? 5.368 -12.895 16.725 1.00 94.19 249 ALA A N 1
ATOM 1972 C CA . ALA A 1 249 ? 5.572 -14.300 17.066 1.00 94.19 249 ALA A CA 1
ATOM 1973 C C . ALA A 1 249 ? 6.581 -14.483 18.214 1.00 94.19 249 ALA A C 1
ATOM 1975 O O . ALA A 1 249 ? 6.337 -15.266 19.131 1.00 94.19 249 ALA A O 1
ATOM 1976 N N . SER A 1 250 ? 7.685 -13.728 18.210 1.00 94.12 250 SER A N 1
ATOM 1977 C CA . SER A 1 250 ? 8.689 -13.739 19.287 1.00 94.12 250 SER A CA 1
ATOM 1978 C C . SER A 1 250 ? 8.081 -13.350 20.638 1.00 94.12 250 SER A C 1
ATOM 1980 O O . SER A 1 250 ? 8.347 -13.979 21.663 1.00 94.12 250 SER A O 1
ATOM 1982 N N . LEU A 1 251 ? 7.194 -12.353 20.623 1.00 94.00 251 LEU A N 1
ATOM 1983 C CA . LEU A 1 251 ? 6.461 -11.880 21.796 1.00 94.00 251 LEU A CA 1
ATOM 1984 C C . LEU A 1 251 ? 5.253 -12.757 22.162 1.00 94.00 251 LEU A C 1
ATOM 1986 O O . LEU A 1 251 ? 4.607 -12.507 23.178 1.00 94.00 251 LEU A O 1
ATOM 1990 N N . LYS A 1 252 ? 4.948 -13.787 21.359 1.00 95.19 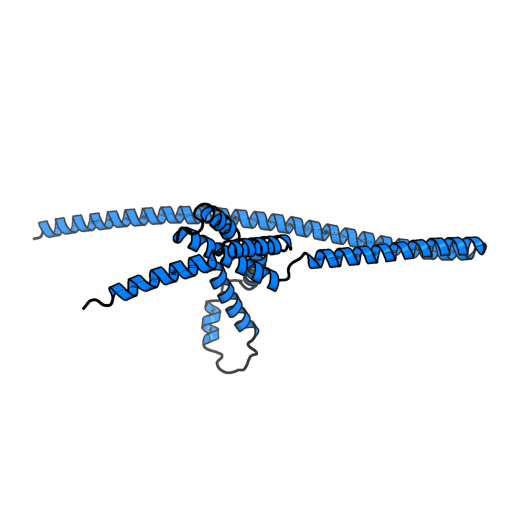252 LYS A N 1
ATOM 1991 C CA . LYS A 1 252 ? 3.809 -14.703 21.539 1.00 95.19 252 LYS A CA 1
ATOM 1992 C C . LYS A 1 252 ? 2.470 -13.982 21.709 1.00 95.19 252 LYS A C 1
ATOM 1994 O O . LYS A 1 252 ? 1.601 -14.424 22.463 1.00 95.19 252 LYS A O 1
ATOM 1999 N N . VAL A 1 253 ? 2.300 -12.867 21.000 1.00 94.06 253 VAL A N 1
ATOM 2000 C CA . VAL A 1 253 ? 1.087 -12.043 21.102 1.00 94.06 253 VAL A CA 1
ATOM 2001 C C . VAL A 1 253 ? -0.137 -12.844 20.669 1.00 94.06 253 VAL A C 1
ATOM 2003 O O . VAL A 1 253 ? -1.159 -12.801 21.346 1.00 94.06 253 VAL A O 1
ATOM 2006 N N . GLU A 1 254 ? -0.028 -13.626 19.593 1.00 94.75 254 GLU A N 1
ATOM 2007 C CA . GLU A 1 254 ? -1.129 -14.464 19.106 1.00 94.75 254 GLU A CA 1
ATOM 2008 C C . GLU A 1 254 ? -1.576 -15.494 20.149 1.00 94.75 254 GLU A C 1
ATOM 2010 O O . GLU A 1 254 ? -2.765 -15.566 20.462 1.00 94.75 254 GLU A O 1
ATOM 2015 N N . ASP A 1 255 ? -0.633 -16.229 20.747 1.00 95.06 255 ASP A N 1
ATOM 2016 C CA . ASP A 1 255 ? -0.916 -17.218 21.794 1.00 95.06 255 ASP A CA 1
ATOM 2017 C C . ASP A 1 255 ? -1.608 -16.569 23.001 1.00 95.06 255 ASP A C 1
ATOM 2019 O O . ASP A 1 255 ? -2.597 -17.090 23.523 1.00 95.06 255 ASP A O 1
ATOM 2023 N N . ALA A 1 256 ? -1.111 -15.407 23.435 1.00 94.00 256 ALA A N 1
ATOM 2024 C CA . ALA A 1 256 ? -1.680 -14.660 24.551 1.00 94.00 256 ALA A CA 1
ATOM 2025 C C . ALA A 1 256 ? -3.095 -14.143 24.238 1.00 94.00 256 ALA A C 1
ATOM 2027 O O . ALA A 1 256 ? -3.987 -14.220 25.090 1.00 94.00 256 ALA A O 1
ATOM 2028 N N . VAL A 1 257 ? -3.332 -13.661 23.013 1.00 94.88 257 VAL A N 1
ATOM 2029 C CA . VAL A 1 257 ? -4.660 -13.241 22.541 1.00 94.88 257 VAL A CA 1
ATOM 2030 C C . VAL A 1 257 ? -5.615 -14.433 22.534 1.00 94.88 257 VAL A C 1
ATOM 2032 O O . VAL A 1 257 ? -6.707 -14.341 23.096 1.00 94.88 257 VAL A O 1
ATOM 2035 N N . VAL A 1 258 ? -5.206 -15.573 21.971 1.00 94.12 258 VAL A N 1
ATOM 2036 C CA . VAL A 1 258 ? -6.020 -16.799 21.930 1.00 94.12 258 VAL A CA 1
ATOM 2037 C C . VAL A 1 258 ? -6.363 -17.278 23.341 1.00 94.12 258 VAL A C 1
ATOM 2039 O O . VAL A 1 258 ? -7.524 -17.596 23.617 1.00 94.12 258 VAL A O 1
ATOM 2042 N N . LEU A 1 259 ? -5.391 -17.275 24.259 1.00 94.12 259 LEU A N 1
ATOM 2043 C CA . LEU A 1 259 ? -5.611 -17.623 25.662 1.00 94.12 259 LEU A CA 1
ATOM 2044 C C . LEU A 1 259 ? -6.633 -16.680 26.316 1.00 94.12 259 LEU A C 1
ATOM 2046 O O . LEU A 1 259 ? -7.554 -17.145 26.987 1.00 94.12 259 LEU A O 1
ATOM 2050 N N . SER A 1 260 ? -6.507 -15.373 26.086 1.00 92.81 260 SER A N 1
ATOM 2051 C CA . SER A 1 260 ? -7.391 -14.347 26.656 1.00 92.81 260 SER A CA 1
ATOM 2052 C C . SER A 1 260 ? -8.820 -14.472 26.118 1.00 92.81 260 SER A C 1
ATOM 2054 O O . SER A 1 260 ? -9.790 -14.457 26.879 1.00 92.81 260 SER A O 1
ATOM 2056 N N . MET A 1 261 ? -8.970 -14.712 24.812 1.00 90.69 261 MET A N 1
ATOM 2057 C CA . MET A 1 261 ? -10.264 -14.991 24.184 1.00 90.69 261 MET A CA 1
ATOM 2058 C C . MET A 1 261 ? -10.901 -16.275 24.733 1.00 90.69 261 MET A C 1
ATOM 2060 O O . MET A 1 261 ? -12.106 -16.310 24.997 1.00 90.69 261 MET A O 1
ATOM 2064 N N . ALA A 1 262 ? -10.114 -17.334 24.947 1.00 91.19 262 ALA A N 1
ATOM 2065 C CA . ALA A 1 262 ? -10.598 -18.573 25.553 1.00 91.19 262 ALA A CA 1
ATOM 2066 C C . ALA A 1 262 ? -11.032 -18.362 27.014 1.00 91.19 262 ALA A C 1
ATOM 2068 O O . ALA A 1 262 ? -12.082 -18.863 27.434 1.00 91.19 262 ALA A O 1
ATOM 2069 N N . GLN A 1 263 ? -10.263 -17.577 27.773 1.00 87.56 263 GLN A N 1
ATOM 2070 C CA . GLN A 1 263 ? -10.592 -17.195 29.141 1.00 87.56 263 GLN A CA 1
ATOM 2071 C C . GLN A 1 263 ? -11.846 -16.338 29.231 1.00 87.56 263 GLN A C 1
ATOM 2073 O O . GLN A 1 263 ? -12.530 -16.468 30.227 1.00 87.56 263 GLN A O 1
ATOM 2078 N N . GLN A 1 264 ? -12.195 -15.523 28.232 1.00 79.81 264 GLN A N 1
ATOM 2079 C CA . GLN A 1 264 ? -13.466 -14.784 28.213 1.00 79.81 264 GLN A CA 1
ATOM 2080 C C . GLN A 1 264 ? -14.668 -15.638 27.790 1.00 79.81 264 GLN A C 1
ATOM 2082 O O . GLN A 1 264 ? -15.791 -15.387 28.228 1.00 79.81 264 GLN A O 1
ATOM 2087 N N . ARG A 1 265 ? -14.464 -16.686 26.982 1.00 75.94 265 ARG A N 1
ATOM 2088 C CA . ARG A 1 265 ? -15.546 -17.624 26.627 1.00 75.94 265 ARG A CA 1
ATOM 2089 C C . ARG A 1 265 ? -15.985 -18.497 27.808 1.00 75.94 265 ARG A C 1
ATOM 2091 O O . ARG A 1 265 ? -17.170 -18.787 27.938 1.00 75.94 265 ARG A O 1
ATOM 2098 N N . ARG A 1 266 ? -15.062 -18.898 28.690 1.00 62.28 266 ARG A N 1
ATOM 2099 C CA . ARG A 1 266 ? -15.356 -19.738 29.873 1.00 62.28 266 ARG A CA 1
ATOM 2100 C C . ARG A 1 266 ? -16.275 -19.116 30.949 1.00 62.28 266 ARG A C 1
ATOM 2102 O O . ARG A 1 266 ? -17.179 -19.824 31.387 1.00 62.28 266 ARG A O 1
ATOM 2109 N N . PRO A 1 267 ? -16.129 -17.852 31.388 1.00 58.09 267 PRO A N 1
ATOM 2110 C CA . PRO A 1 267 ? -16.994 -17.243 32.399 1.00 58.09 267 PRO A CA 1
ATOM 2111 C C . PRO A 1 267 ? -18.440 -17.103 31.916 1.00 58.09 267 PRO A C 1
ATOM 2113 O O . PRO A 1 267 ? -19.358 -17.173 32.729 1.00 58.09 267 PRO A O 1
ATOM 2116 N N . ASN A 1 268 ? -18.663 -17.006 30.602 1.00 53.94 268 ASN A N 1
ATOM 2117 C CA . ASN A 1 268 ? -20.009 -16.999 30.029 1.00 53.94 268 ASN A CA 1
ATOM 2118 C C . ASN A 1 268 ? -20.703 -18.370 30.111 1.00 53.94 268 ASN A C 1
ATOM 2120 O O . ASN A 1 268 ? -21.927 -18.410 30.199 1.00 53.94 268 ASN A O 1
ATOM 2124 N N . LEU A 1 269 ? -19.952 -19.480 30.153 1.00 53.03 269 LEU A N 1
ATOM 2125 C CA . LEU A 1 269 ? -20.519 -20.819 30.363 1.00 53.03 269 LEU A CA 1
ATOM 2126 C C . LEU A 1 269 ? -20.948 -21.035 31.823 1.00 53.03 269 LEU A C 1
ATOM 2128 O O . LEU A 1 269 ? -22.016 -21.579 32.081 1.00 53.03 269 LEU A O 1
ATOM 2132 N N . VAL A 1 270 ? -20.139 -20.571 32.782 1.00 50.66 270 VAL A N 1
ATOM 2133 C CA . VAL A 1 270 ? -20.410 -20.732 34.226 1.00 50.66 270 VAL A CA 1
ATOM 2134 C C . VAL A 1 270 ? -21.607 -19.883 34.679 1.00 50.66 270 VAL A C 1
ATOM 2136 O O . VAL A 1 270 ? -22.308 -20.246 35.619 1.00 50.66 270 VAL A O 1
ATOM 2139 N N . ARG A 1 271 ? -21.903 -18.777 33.983 1.00 50.12 271 ARG A N 1
ATOM 2140 C CA . ARG A 1 271 ? -23.090 -17.947 34.255 1.00 50.12 271 ARG A CA 1
ATOM 2141 C C . ARG A 1 271 ? -24.404 -18.516 33.708 1.00 50.12 271 ARG A C 1
ATOM 2143 O O . ARG A 1 271 ? -25.457 -18.044 34.119 1.00 50.12 271 ARG A O 1
ATOM 2150 N N . GLN A 1 272 ? -24.358 -19.498 32.806 1.00 51.28 272 GLN A N 1
ATOM 2151 C CA . GLN A 1 272 ? -25.552 -20.146 32.240 1.00 51.28 272 GLN A CA 1
ATOM 2152 C C . GLN A 1 272 ? -25.962 -21.426 32.986 1.00 51.28 272 GLN A C 1
ATOM 2154 O O . GLN A 1 272 ? -26.977 -22.025 32.649 1.00 51.28 272 GLN A O 1
ATOM 2159 N N . SER A 1 273 ? -25.205 -21.846 34.005 1.00 47.06 273 SER A N 1
ATOM 2160 C CA . SER A 1 273 ? -25.446 -23.088 34.752 1.00 47.06 273 SER A CA 1
ATOM 2161 C C . SER A 1 273 ? -26.008 -22.876 36.163 1.00 47.06 273 SER A C 1
ATOM 2163 O O . SER A 1 273 ? -25.755 -23.696 37.042 1.00 47.06 273 SER A O 1
ATOM 2165 N N . VAL A 1 274 ? -26.749 -21.792 36.405 1.00 47.41 274 VAL A N 1
ATOM 2166 C CA . VAL A 1 274 ? -27.486 -21.599 37.665 1.00 47.41 274 VAL A CA 1
ATOM 2167 C C . VAL A 1 274 ? -28.987 -21.708 37.373 1.00 47.41 274 VAL A C 1
ATOM 2169 O O . VAL A 1 274 ? -29.521 -20.786 36.754 1.00 47.41 274 VAL A O 1
ATOM 2172 N N . PRO A 1 275 ? -29.650 -22.825 37.732 1.00 52.06 275 PRO A N 1
ATOM 2173 C CA . PRO A 1 275 ? -31.107 -22.882 37.832 1.00 52.06 275 PRO A CA 1
ATOM 2174 C C . PRO A 1 275 ? -31.626 -22.114 39.054 1.00 52.06 275 PRO A C 1
ATOM 2176 O O . PRO A 1 275 ? -30.892 -22.033 40.068 1.00 52.06 275 PRO A O 1
#

Solvent-accessible surface area (backbone atoms only — not comparable to full-atom values): 15346 Å² total; per-residue (Å²): 105,73,68,59,53,52,52,52,50,52,54,51,50,52,56,51,50,52,54,48,52,52,50,50,54,52,48,57,52,50,52,53,52,52,52,56,51,51,52,53,55,54,52,50,53,53,51,51,53,53,50,52,52,54,48,53,51,49,53,53,52,50,52,53,53,47,55,55,46,54,52,46,54,52,50,52,50,51,51,47,53,52,50,54,60,57,43,71,77,43,61,72,69,57,43,51,50,54,48,50,56,50,50,52,52,50,51,52,50,51,50,53,49,51,50,52,50,50,51,50,54,54,55,52,74,38,44,57,50,72,69,57,46,54,49,45,46,53,50,27,39,48,51,16,50,52,25,47,48,21,45,76,72,56,43,63,62,92,50,18,58,64,51,17,55,58,30,42,76,69,22,76,55,72,66,57,56,52,52,50,53,53,49,53,58,52,53,55,58,70,77,67,64,76,88,73,90,88,80,86,62,71,66,58,61,62,45,63,77,68,66,80,70,97,65,80,62,57,54,64,45,51,67,49,46,58,69,60,73,66,71,61,67,40,50,66,54,50,52,50,50,54,50,51,52,50,50,42,58,74,70,38,48,66,61,52,46,54,52,51,54,53,58,59,56,52,60,61,56,67,69,71,72,71,133

Mean predicted aligned error: 20.57 Å

Foldseek 3Di:
DVVVVVVVVVVVVVVVVVVVVVVVVVVVVVVVVVVVVVVVVVVVVVVVVVVVVVVVVVVVVVVVVVVVVVVVVVVVVVVVVVVVVVLVPDDPVVVVVVVVVVVVVVVVVVVVVVVVVVVVVVVVVFFDDPVRLVVLQVLLVVQLVLLVLCCVLVNPVVCSVVSNVVSVVLHDDPVVVVVVVVVVVVVVVVVPDDDDDDDPDPVVVVVVVVPPDDDPVVSVVVVVVVVVVSDDSGVVSVVVSVVSVVVCVVSVSVVVSVVSVVVVVVVVVVVVPDD

pLDDT: mean 76.25, std 16.6, range [36.66, 97.06]